Protein AF-A0AAN8UBM6-F1 (afdb_monomer_lite)

pLDDT: mean 71.31, std 21.25, range [28.78, 94.94]

Organism: Solanum bulbocastanum (NCBI:txid147425)

Radius of gyration: 25.51 Å; chains: 1; bounding box: 66×90×44 Å

Secondary structure (DSSP, 8-state):
-----------------------SSGGGTTT-----TT-TTTSGGGSS-TT-----SS--------S-HHHHHHHHHHTEEE--HHHHHHHHHHHHHHTT----TT------SEEE----------GGGTTT-B-TTTTT-BGGG---STTHHHHHHHHHH---S--TTTTHHHHHHHHHHHHHHHHT-

InterPro domains:
  IPR007275 YTH domain [PF04146] (59-99)
  IPR007275 YTH domain [PF04146] (100-154)
  IPR007275 YTH domain [PS50882] (1-164)
  IPR007275 YTH domain [cd21134] (60-159)
  IPR045168 YTH domain containing protein [PTHR12357] (100-188)

Foldseek 3Di:
DDDDDDDDDDDDDDDDDDPDPDPPCVVVPVQDADDDPPCLVVPPVQALPLPPDLDDDLDKDWDDDDPDLLQVLVCQVRQKHFDPLVVQQVVVVSVCVSVVNPPPVPDPPGPPGIDGHDHHHFADDDCVLQQPQFDPVPPRDGPVPDTIDPSVSVVSVSSNPDDHPDGVSVCNVVSVVVVVVVVVVVVVD

Structure (mmCIF, N/CA/C/O backbone):
data_AF-A0AAN8UBM6-F1
#
_entry.id   AF-A0AAN8UBM6-F1
#
loop_
_atom_site.group_PDB
_atom_site.id
_atom_site.type_symbol
_atom_site.label_atom_id
_atom_site.label_alt_id
_atom_site.label_comp_id
_atom_site.label_asym_id
_atom_site.label_entity_id
_atom_site.label_seq_id
_atom_site.pdbx_PDB_ins_code
_atom_site.Cartn_x
_atom_site.Cartn_y
_atom_site.Cartn_z
_atom_site.occupancy
_atom_site.B_iso_or_equiv
_atom_site.auth_seq_id
_atom_site.auth_comp_id
_atom_site.auth_asym_id
_atom_site.auth_atom_id
_atom_site.pdbx_PDB_model_num
ATOM 1 N N . MET A 1 1 ? 36.673 70.635 7.510 1.00 34.47 1 MET A N 1
ATOM 2 C CA . MET A 1 1 ? 36.141 69.340 7.032 1.00 34.47 1 MET A CA 1
ATOM 3 C C . MET A 1 1 ? 37.346 68.427 6.838 1.00 34.47 1 MET A C 1
ATOM 5 O O . MET A 1 1 ? 38.309 68.897 6.258 1.00 34.47 1 MET A O 1
ATOM 9 N N . VAL A 1 2 ? 37.470 67.368 7.649 1.00 31.67 2 VAL A N 1
ATOM 10 C CA . VAL A 1 2 ? 37.225 65.948 7.281 1.00 31.67 2 VAL A CA 1
ATOM 11 C C . VAL A 1 2 ? 38.319 65.408 6.351 1.00 31.67 2 VAL A C 1
ATOM 13 O O . VAL A 1 2 ? 38.551 66.027 5.327 1.00 31.67 2 VAL A O 1
ATOM 16 N N . VAL A 1 3 ? 38.983 64.264 6.536 1.00 32.56 3 VAL A N 1
ATOM 17 C CA . VAL A 1 3 ? 39.331 63.344 7.642 1.00 32.56 3 VAL A CA 1
ATOM 18 C C . VAL A 1 3 ? 40.562 62.580 7.091 1.00 32.56 3 VAL A C 1
ATOM 20 O O . VAL A 1 3 ? 40.639 62.311 5.893 1.00 32.56 3 VAL A O 1
ATOM 23 N N . ASP A 1 4 ? 41.527 62.287 7.960 1.00 41.81 4 ASP A N 1
ATOM 24 C CA . ASP A 1 4 ? 42.767 61.528 7.726 1.00 41.81 4 ASP A CA 1
ATOM 25 C C . ASP A 1 4 ? 42.481 60.031 7.455 1.00 41.81 4 ASP A C 1
ATOM 27 O O . ASP A 1 4 ? 41.508 59.494 7.981 1.00 41.81 4 ASP A O 1
ATOM 31 N N . ASN A 1 5 ? 43.321 59.322 6.692 1.00 34.31 5 ASN A N 1
ATOM 32 C CA . ASN A 1 5 ? 43.222 57.858 6.601 1.00 34.31 5 ASN A CA 1
ATOM 33 C C . ASN A 1 5 ? 44.601 57.195 6.449 1.00 34.31 5 ASN A C 1
ATOM 35 O O . ASN A 1 5 ? 45.125 56.987 5.355 1.00 34.31 5 ASN A O 1
ATOM 39 N N . ARG A 1 6 ? 45.167 56.807 7.595 1.00 46.06 6 ARG A N 1
ATOM 40 C CA . ARG A 1 6 ? 46.201 55.772 7.730 1.00 46.06 6 ARG A CA 1
ATOM 41 C C . ARG A 1 6 ? 45.569 54.551 8.393 1.00 46.06 6 ARG A C 1
ATOM 43 O O . ARG A 1 6 ? 44.816 54.730 9.336 1.00 46.06 6 ARG A O 1
ATOM 50 N N . PHE A 1 7 ? 45.915 53.349 7.923 1.00 30.38 7 PHE A N 1
ATOM 51 C CA . PHE A 1 7 ? 46.398 52.186 8.701 1.00 30.38 7 PHE A CA 1
ATOM 52 C C . PHE A 1 7 ? 46.269 50.880 7.880 1.00 30.38 7 PHE A C 1
ATOM 54 O O . PHE A 1 7 ? 45.203 50.552 7.372 1.00 30.38 7 PHE A O 1
ATOM 61 N N . LYS A 1 8 ? 47.360 50.098 7.783 1.00 45.91 8 LYS A N 1
ATOM 62 C CA . LYS A 1 8 ? 47.323 48.648 7.460 1.00 45.91 8 LYS A CA 1
ATOM 63 C C . LYS A 1 8 ? 46.800 47.882 8.693 1.00 45.91 8 LYS A C 1
ATOM 65 O O . LYS A 1 8 ? 47.055 48.365 9.799 1.00 45.91 8 LYS A O 1
ATOM 70 N N . PRO A 1 9 ? 46.185 46.678 8.573 1.00 44.56 9 PRO A N 1
ATOM 71 C CA . PRO A 1 9 ? 46.994 45.452 8.742 1.00 44.56 9 PRO A CA 1
ATOM 72 C C . PRO A 1 9 ? 46.477 44.122 8.112 1.00 44.56 9 PRO A C 1
ATOM 74 O O . PRO A 1 9 ? 45.307 43.954 7.800 1.00 44.56 9 PRO A O 1
ATOM 77 N N . ARG A 1 10 ? 47.414 43.152 8.100 1.00 31.67 10 ARG A N 1
ATOM 78 C CA . ARG A 1 10 ? 47.309 41.692 8.367 1.00 31.67 10 ARG A CA 1
ATOM 79 C C . ARG A 1 10 ? 46.625 40.747 7.363 1.00 31.67 10 ARG A C 1
ATOM 81 O O . ARG A 1 10 ? 45.414 40.711 7.210 1.00 31.67 10 ARG A O 1
ATOM 88 N N . GLY A 1 11 ? 47.456 39.871 6.792 1.00 37.62 11 GLY A N 1
ATOM 89 C CA . GLY A 1 11 ? 47.047 38.709 6.009 1.00 37.62 11 GLY A CA 1
ATOM 90 C C . GLY A 1 11 ? 46.513 37.531 6.830 1.00 37.62 11 GLY A C 1
ATOM 91 O O . GLY A 1 11 ? 46.686 37.448 8.046 1.00 37.62 11 GLY A O 1
ATOM 92 N N . ARG A 1 12 ? 45.918 36.582 6.105 1.00 32.97 12 ARG A N 1
ATOM 93 C CA . ARG A 1 12 ? 45.727 35.185 6.504 1.00 32.97 12 ARG A CA 1
ATOM 94 C C . ARG A 1 12 ? 46.064 34.309 5.302 1.00 32.97 12 ARG A C 1
ATOM 96 O O . ARG A 1 12 ? 45.495 34.487 4.230 1.00 32.97 12 ARG A O 1
ATOM 103 N N . GLY A 1 13 ? 47.032 33.420 5.492 1.00 29.38 13 GLY A N 1
ATOM 104 C CA . GLY A 1 13 ? 47.426 32.416 4.517 1.00 29.38 13 GLY A CA 1
ATOM 105 C C . GLY A 1 13 ? 46.520 31.182 4.540 1.00 29.38 13 GLY A C 1
ATOM 106 O O . GLY A 1 13 ? 45.948 30.837 5.569 1.00 29.38 13 GLY A O 1
ATOM 107 N N . ASN A 1 14 ? 46.435 30.559 3.366 1.00 31.94 14 ASN A N 1
ATOM 108 C CA . ASN A 1 14 ? 46.534 29.127 3.080 1.00 31.94 14 ASN A CA 1
ATOM 109 C C . ASN A 1 14 ? 45.849 28.113 4.025 1.00 31.94 14 ASN A C 1
ATOM 111 O O . ASN A 1 14 ? 46.391 27.765 5.071 1.00 31.94 14 ASN A O 1
ATOM 115 N N . SER A 1 15 ? 44.761 27.488 3.559 1.00 30.06 15 SER A N 1
ATOM 116 C CA . SER A 1 15 ? 44.610 26.030 3.679 1.00 30.06 15 SER A CA 1
ATOM 117 C C . SER A 1 15 ? 43.579 25.504 2.682 1.00 30.06 15 SER A C 1
ATOM 119 O O . SER A 1 15 ? 42.384 25.775 2.770 1.00 30.06 15 SER A O 1
ATOM 121 N N . PHE A 1 16 ? 44.103 24.782 1.702 1.00 40.72 16 PHE A N 1
ATOM 122 C CA . PHE A 1 16 ? 43.403 23.945 0.748 1.00 40.72 16 PHE A CA 1
ATOM 123 C C . PHE A 1 16 ? 42.866 22.726 1.510 1.00 40.72 16 PHE A C 1
ATOM 125 O O . PHE A 1 16 ? 43.654 21.891 1.942 1.00 40.72 16 PHE A O 1
ATOM 132 N N . TYR A 1 17 ? 41.549 22.620 1.690 1.00 31.44 17 TYR A N 1
ATOM 133 C CA . TYR A 1 17 ? 40.917 21.353 2.057 1.00 31.44 17 TYR A CA 1
ATOM 134 C C . TYR A 1 17 ? 40.013 20.929 0.908 1.00 31.44 17 TYR A C 1
ATOM 136 O O . TYR A 1 17 ? 38.915 21.452 0.719 1.00 31.44 17 TYR A O 1
ATOM 144 N N . GLY A 1 18 ? 40.539 20.000 0.111 1.00 33.75 18 GLY A N 1
ATOM 145 C CA . GLY A 1 18 ? 39.743 19.194 -0.793 1.00 33.75 18 GLY A CA 1
ATOM 146 C C . GLY A 1 18 ? 38.791 18.331 0.025 1.00 33.75 18 GLY A C 1
ATOM 147 O O . GLY A 1 18 ? 39.209 17.650 0.960 1.00 33.75 18 GLY A O 1
ATOM 148 N N . TYR A 1 19 ? 37.510 18.364 -0.330 1.00 31.55 19 TYR A N 1
ATOM 149 C CA . TYR A 1 19 ? 36.588 17.322 0.089 1.00 31.55 19 TYR A CA 1
ATOM 150 C C . TYR A 1 19 ? 36.917 16.075 -0.723 1.00 31.55 19 TYR A C 1
ATOM 152 O O . TYR A 1 19 ? 36.638 15.992 -1.920 1.00 31.55 19 TYR A O 1
ATOM 160 N N . GLY A 1 20 ? 37.604 15.157 -0.045 1.00 28.78 20 GLY A N 1
ATOM 161 C CA . GLY A 1 20 ? 37.862 13.809 -0.502 1.00 28.78 20 GLY A CA 1
ATOM 162 C C . GLY A 1 20 ? 36.556 13.095 -0.824 1.00 28.78 20 GLY A C 1
ATOM 163 O O . GLY A 1 20 ? 35.544 13.215 -0.133 1.00 28.78 20 GLY A O 1
ATOM 164 N N . ASN A 1 21 ? 36.622 12.378 -1.932 1.00 42.78 21 ASN A N 1
ATOM 165 C CA . ASN A 1 21 ? 35.607 11.501 -2.464 1.00 42.78 21 ASN A CA 1
ATOM 166 C C . ASN A 1 21 ? 35.664 10.180 -1.682 1.00 42.78 21 ASN A C 1
ATOM 168 O O . ASN A 1 21 ? 36.214 9.196 -2.163 1.00 42.78 21 ASN A O 1
ATOM 172 N N . GLU A 1 22 ? 35.173 10.180 -0.445 1.00 39.81 22 GLU A N 1
ATOM 173 C CA . GLU A 1 22 ? 35.115 8.988 0.402 1.00 39.81 22 GLU A CA 1
ATOM 174 C C . GLU A 1 22 ? 33.719 8.898 1.028 1.00 39.81 22 GLU A C 1
ATOM 176 O O . GLU A 1 22 ? 33.231 9.874 1.596 1.00 39.81 22 GLU A O 1
ATOM 181 N N . ASN A 1 23 ? 33.093 7.720 0.904 1.00 38.75 23 ASN A N 1
ATOM 182 C CA . ASN A 1 23 ? 31.762 7.313 1.402 1.00 38.75 23 ASN A CA 1
ATOM 183 C C . ASN A 1 23 ? 30.616 7.181 0.376 1.00 38.75 23 ASN A C 1
ATOM 185 O O . ASN A 1 23 ? 29.452 7.388 0.714 1.00 38.75 23 ASN A O 1
ATOM 189 N N . MET A 1 24 ? 30.905 6.709 -0.842 1.00 40.47 24 MET A N 1
ATOM 190 C CA . MET A 1 24 ? 29.877 6.089 -1.705 1.00 40.47 24 MET A CA 1
ATOM 191 C C . MET A 1 24 ? 29.513 4.646 -1.288 1.00 40.47 24 MET A C 1
ATOM 193 O O . MET A 1 24 ? 28.496 4.121 -1.739 1.00 40.47 24 MET A O 1
ATOM 197 N N . ASP A 1 25 ? 30.284 4.014 -0.395 1.00 45.25 25 ASP A N 1
ATOM 198 C CA . ASP A 1 25 ? 30.083 2.602 -0.027 1.00 45.25 25 ASP A CA 1
ATOM 199 C C . ASP A 1 25 ? 29.168 2.382 1.196 1.00 45.25 25 ASP A C 1
ATOM 201 O O . ASP A 1 25 ? 28.479 1.363 1.272 1.00 45.25 25 ASP A O 1
ATOM 205 N N . GLY A 1 26 ? 29.055 3.352 2.113 1.00 35.81 26 GLY A N 1
ATOM 206 C CA . GLY A 1 26 ? 28.297 3.197 3.370 1.00 35.81 26 GLY A CA 1
ATOM 207 C C . GLY A 1 26 ? 26.766 3.189 3.227 1.00 35.81 26 GLY A C 1
ATOM 208 O O . GLY A 1 26 ? 26.061 2.620 4.057 1.00 35.81 26 GLY A O 1
ATOM 209 N N . LEU A 1 27 ? 26.222 3.756 2.143 1.00 40.78 27 LEU A N 1
ATOM 210 C CA . LEU A 1 27 ? 24.778 3.727 1.849 1.00 40.78 27 LEU A CA 1
ATOM 211 C C . LEU A 1 27 ? 24.316 2.403 1.219 1.00 40.78 27 LEU A C 1
ATOM 213 O O . LEU A 1 27 ? 23.116 2.131 1.157 1.00 40.78 27 LEU A O 1
ATOM 217 N N . ASN A 1 28 ? 25.249 1.556 0.777 1.00 42.41 28 ASN A N 1
ATOM 218 C CA . ASN A 1 28 ? 24.938 0.247 0.204 1.00 42.41 28 ASN A CA 1
ATOM 219 C C . ASN A 1 28 ? 24.827 -0.868 1.251 1.00 42.41 28 ASN A C 1
ATOM 221 O O . ASN A 1 28 ? 24.361 -1.958 0.912 1.00 42.41 28 ASN A O 1
ATOM 225 N N . GLU A 1 29 ? 25.240 -0.633 2.498 1.00 44.88 29 GLU A N 1
ATOM 226 C CA . GLU A 1 29 ? 25.242 -1.672 3.536 1.00 44.88 29 GLU A CA 1
ATOM 227 C C . GLU A 1 29 ? 23.920 -1.740 4.308 1.00 44.88 29 GLU A C 1
ATOM 229 O O . GLU A 1 29 ? 23.431 -2.836 4.565 1.00 44.88 29 GLU A O 1
ATOM 234 N N . LEU A 1 30 ? 23.251 -0.604 4.536 1.00 47.97 30 LEU A N 1
ATOM 235 C CA . LEU A 1 30 ? 21.928 -0.552 5.186 1.00 47.97 30 LEU A CA 1
ATOM 236 C C . LEU A 1 30 ? 20.753 -0.892 4.246 1.00 47.97 30 LEU A C 1
ATOM 238 O O . LEU A 1 30 ? 19.627 -1.066 4.698 1.00 47.97 30 LEU A O 1
ATOM 242 N N . ASN A 1 31 ? 21.008 -1.016 2.938 1.00 47.00 31 ASN A N 1
ATOM 243 C CA . ASN A 1 31 ? 20.010 -1.386 1.924 1.00 47.00 31 ASN A CA 1
ATOM 244 C C . ASN A 1 31 ? 20.089 -2.863 1.492 1.00 47.00 31 ASN A C 1
ATOM 246 O O . ASN A 1 31 ? 19.339 -3.303 0.616 1.00 47.00 31 ASN A O 1
ATOM 250 N N . LYS A 1 32 ? 20.997 -3.653 2.076 1.00 45.69 32 LYS A N 1
ATOM 251 C CA . LYS A 1 32 ? 21.076 -5.098 1.836 1.00 45.69 32 LYS A CA 1
ATOM 252 C C . LYS A 1 32 ? 20.190 -5.812 2.855 1.00 45.69 32 LYS A C 1
ATOM 254 O O . LYS A 1 32 ? 20.663 -6.279 3.883 1.00 45.69 32 LYS A O 1
ATOM 259 N N . GLY A 1 33 ? 18.896 -5.898 2.547 1.00 52.12 33 GLY A N 1
ATOM 260 C CA . GLY A 1 33 ? 18.007 -6.847 3.220 1.00 52.12 33 GLY A CA 1
ATOM 261 C C . GLY A 1 33 ? 18.524 -8.295 3.093 1.00 52.12 33 GLY A C 1
ATOM 262 O O . GLY A 1 33 ? 19.419 -8.555 2.277 1.00 52.12 33 GLY A O 1
ATOM 263 N N . PRO A 1 34 ? 17.980 -9.242 3.881 1.00 46.91 34 PRO A N 1
ATOM 264 C CA . PRO A 1 34 ? 18.420 -10.636 3.885 1.00 46.91 34 PRO A CA 1
ATOM 265 C C . PRO A 1 34 ? 18.487 -11.212 2.463 1.00 46.91 34 PRO A C 1
ATOM 267 O O . PRO A 1 34 ? 17.508 -11.182 1.718 1.00 46.91 34 PRO A O 1
ATOM 270 N N . ARG A 1 35 ? 19.670 -11.689 2.054 1.00 58.47 35 ARG A N 1
ATOM 271 C CA . ARG A 1 35 ? 19.882 -1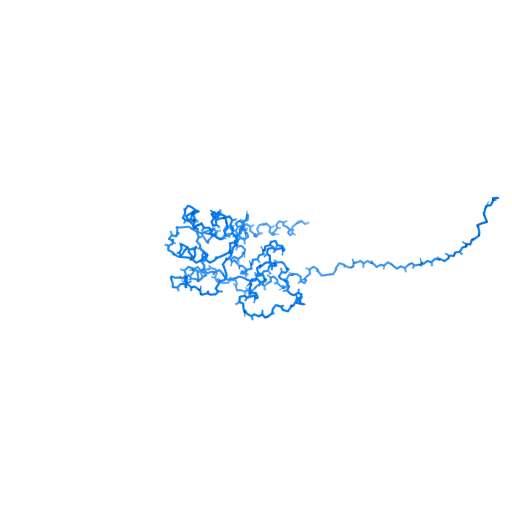2.341 0.756 1.00 58.47 35 ARG A CA 1
ATOM 272 C C . ARG A 1 35 ? 19.681 -13.841 0.902 1.00 58.47 35 ARG A C 1
ATOM 274 O O . ARG A 1 35 ? 20.657 -14.546 1.114 1.00 58.47 35 ARG A O 1
ATOM 281 N N . ASP A 1 36 ? 18.471 -14.298 0.616 1.00 41.47 36 ASP A N 1
ATOM 282 C CA . ASP A 1 36 ? 18.246 -15.659 0.141 1.00 41.47 36 ASP A CA 1
ATOM 283 C C . ASP A 1 36 ? 17.645 -15.595 -1.264 1.00 41.47 36 ASP A C 1
ATOM 285 O O . ASP A 1 36 ? 16.488 -15.257 -1.481 1.00 41.47 36 ASP A O 1
ATOM 289 N N . LYS A 1 37 ? 18.479 -15.880 -2.268 1.00 48.31 37 LYS A N 1
ATOM 290 C CA . LYS A 1 37 ? 18.121 -15.845 -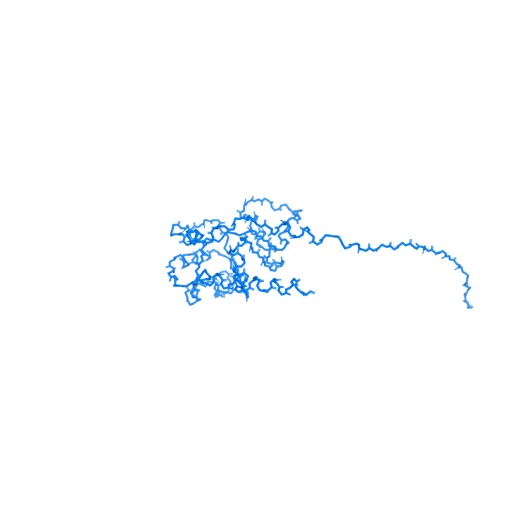3.698 1.00 48.31 37 LYS A CA 1
ATOM 291 C C . LYS A 1 37 ? 17.322 -17.081 -4.159 1.00 48.31 37 LYS A C 1
ATOM 293 O O . LYS A 1 37 ? 17.291 -17.357 -5.355 1.00 48.31 37 LYS A O 1
ATOM 298 N N . ALA A 1 38 ? 16.698 -17.821 -3.242 1.00 38.84 38 ALA A N 1
ATOM 299 C CA . ALA A 1 38 ? 16.062 -19.109 -3.528 1.00 38.84 38 ALA A CA 1
ATOM 300 C C . ALA A 1 38 ? 14.531 -19.160 -3.304 1.00 38.84 38 ALA A C 1
ATOM 302 O O . ALA A 1 38 ? 13.926 -20.163 -3.669 1.00 38.84 38 ALA A O 1
ATOM 303 N N . SER A 1 39 ? 13.874 -18.129 -2.750 1.00 48.06 39 SER A N 1
ATOM 304 C CA . SER A 1 39 ? 12.506 -18.283 -2.202 1.00 48.06 39 SER A CA 1
ATOM 305 C C . SER A 1 39 ? 11.329 -17.898 -3.109 1.00 48.06 39 SER A C 1
ATOM 307 O O . SER A 1 39 ? 10.194 -18.221 -2.771 1.00 48.06 39 SER A O 1
ATOM 309 N N . LEU A 1 40 ? 11.543 -17.266 -4.268 1.00 49.59 40 LEU A N 1
ATOM 310 C CA . LEU A 1 40 ? 10.464 -16.540 -4.969 1.00 49.59 40 LEU A CA 1
ATOM 311 C C . LEU A 1 40 ? 9.248 -17.391 -5.412 1.00 49.59 40 LEU A C 1
ATOM 313 O O . LEU A 1 40 ? 8.166 -16.840 -5.590 1.00 49.59 40 LEU A O 1
ATOM 317 N N . ILE A 1 41 ? 9.380 -18.716 -5.564 1.00 44.94 41 ILE A N 1
ATOM 318 C CA . ILE A 1 41 ? 8.250 -19.618 -5.890 1.00 44.94 41 ILE A CA 1
ATOM 319 C C . ILE A 1 41 ? 7.549 -20.141 -4.615 1.00 44.94 41 ILE A C 1
ATOM 321 O O . ILE A 1 41 ? 6.354 -20.416 -4.646 1.00 44.94 41 ILE A O 1
ATOM 325 N N . SER A 1 42 ? 8.251 -20.188 -3.476 1.00 49.47 42 SER A N 1
ATOM 326 C CA . SER A 1 42 ? 7.696 -20.518 -2.149 1.00 49.47 42 SER A CA 1
ATOM 327 C C . SER A 1 42 ? 6.994 -19.325 -1.479 1.00 49.47 42 SER A C 1
ATOM 329 O O . SER A 1 42 ? 6.280 -19.499 -0.496 1.00 49.47 42 SER A O 1
ATOM 331 N N . ASP A 1 43 ? 7.192 -18.111 -1.997 1.00 60.53 43 ASP A N 1
ATOM 332 C CA . ASP A 1 43 ? 6.780 -16.859 -1.357 1.00 60.53 43 ASP A CA 1
ATOM 333 C C . ASP A 1 43 ? 5.315 -16.470 -1.590 1.00 60.53 43 ASP A C 1
ATOM 335 O O . ASP A 1 43 ? 4.806 -15.596 -0.892 1.00 60.53 43 ASP A O 1
ATOM 339 N N . ARG A 1 44 ? 4.600 -17.077 -2.549 1.00 70.56 44 ARG A N 1
ATOM 340 C CA . ARG A 1 44 ? 3.214 -16.665 -2.852 1.00 70.56 44 ARG A CA 1
ATOM 341 C C . ARG A 1 44 ? 2.226 -17.083 -1.759 1.00 70.56 44 ARG A C 1
ATOM 343 O O . ARG A 1 44 ? 1.249 -16.375 -1.524 1.00 70.56 44 ARG A O 1
ATOM 350 N N . GLU A 1 45 ? 2.499 -18.196 -1.084 1.00 77.81 45 GLU A N 1
ATOM 351 C CA . GLU A 1 45 ? 1.647 -18.766 -0.032 1.00 77.81 45 GLU A CA 1
ATOM 352 C C . GLU A 1 45 ? 1.715 -17.982 1.287 1.00 77.81 45 GLU A C 1
ATOM 354 O O . GLU A 1 45 ? 0.814 -18.091 2.115 1.00 77.81 45 GLU A O 1
ATOM 359 N N . GLN A 1 46 ? 2.742 -17.142 1.475 1.00 84.75 46 GLN A N 1
ATOM 360 C CA . GLN A 1 46 ? 2.871 -16.311 2.678 1.00 84.75 46 GLN A CA 1
ATOM 361 C C . GLN A 1 46 ? 1.885 -15.131 2.700 1.00 84.75 46 GLN A C 1
ATOM 363 O O . GLN A 1 46 ? 1.646 -14.534 3.753 1.00 84.75 46 GLN A O 1
ATOM 368 N N . TYR A 1 47 ? 1.335 -14.772 1.537 1.00 89.94 47 TYR A N 1
ATOM 369 C CA . TYR A 1 47 ? 0.401 -13.664 1.380 1.00 89.94 47 TYR A CA 1
ATOM 370 C C . TYR A 1 47 ? -1.041 -14.162 1.352 1.00 89.94 47 TYR A C 1
ATOM 372 O O . TYR A 1 47 ? -1.326 -15.291 0.965 1.00 89.94 47 TYR A O 1
ATOM 380 N N . ASN A 1 48 ? -1.979 -13.269 1.667 1.00 89.19 48 ASN A N 1
ATOM 381 C CA . ASN A 1 48 ? -3.417 -13.525 1.555 1.00 89.19 48 ASN A CA 1
ATOM 382 C C . ASN A 1 48 ? -3.900 -14.701 2.427 1.00 89.19 48 ASN A C 1
ATOM 384 O O . ASN A 1 48 ? -4.856 -15.386 2.057 1.00 89.19 48 ASN A O 1
ATOM 388 N N . CYS A 1 49 ? -3.251 -14.924 3.577 1.00 88.56 49 CYS A N 1
ATOM 389 C CA . CYS A 1 49 ? -3.673 -15.922 4.558 1.00 88.56 49 CYS A CA 1
ATOM 390 C C . CYS A 1 49 ? -5.145 -15.698 4.934 1.00 88.56 49 CYS A C 1
ATOM 392 O O . CYS A 1 49 ? -5.509 -14.602 5.356 1.00 88.56 49 CYS A O 1
ATOM 394 N N . LYS A 1 50 ? -5.986 -16.728 4.771 1.00 85.38 50 LYS A N 1
ATOM 395 C CA . LYS A 1 50 ? -7.446 -16.632 4.962 1.00 85.38 50 LYS A CA 1
ATOM 396 C C . LYS A 1 50 ? -7.839 -16.279 6.395 1.00 85.38 50 LYS A C 1
ATOM 398 O O . LYS A 1 50 ? -8.847 -15.613 6.591 1.00 85.38 50 LYS A O 1
ATOM 403 N N . ASP A 1 51 ? -7.002 -16.663 7.353 1.00 86.81 51 ASP A N 1
ATOM 404 C CA . ASP A 1 51 ? -7.224 -16.444 8.782 1.00 86.81 51 ASP A CA 1
ATOM 405 C C . ASP A 1 51 ? -6.529 -15.170 9.297 1.00 86.81 51 ASP A C 1
ATOM 407 O O . ASP A 1 51 ? -6.320 -15.005 10.499 1.00 86.81 51 ASP A O 1
ATOM 411 N N . PHE A 1 52 ? -6.128 -14.255 8.402 1.00 87.25 52 PHE A N 1
ATOM 412 C CA . PHE A 1 52 ? -5.542 -12.981 8.812 1.00 87.25 52 PHE A CA 1
ATOM 413 C C . PHE A 1 52 ? -6.568 -12.149 9.610 1.00 87.25 52 PHE A C 1
ATOM 415 O O . PHE A 1 52 ? -7.676 -11.916 9.117 1.00 87.25 52 PHE A O 1
ATOM 422 N N . PRO A 1 53 ? -6.233 -11.682 10.829 1.00 87.06 53 PRO A N 1
ATOM 423 C CA . PRO A 1 53 ? -7.190 -10.988 11.681 1.00 87.06 53 PRO A CA 1
ATOM 424 C C . PRO A 1 53 ? -7.597 -9.639 11.081 1.00 87.06 53 PRO A C 1
ATOM 426 O O . PRO A 1 53 ? -6.760 -8.852 10.647 1.00 87.06 53 PRO A O 1
ATOM 429 N N . VAL A 1 54 ? -8.903 -9.363 11.080 1.00 82.50 54 VAL A N 1
ATOM 430 C CA . VAL A 1 54 ? -9.481 -8.123 10.522 1.00 82.50 54 VAL A CA 1
ATOM 431 C C . VAL A 1 54 ? -9.946 -7.127 11.583 1.00 82.50 54 VAL A C 1
ATOM 433 O O . VAL A 1 54 ? -10.355 -6.016 11.254 1.00 82.50 54 VAL A O 1
ATOM 436 N N . THR A 1 55 ? -9.874 -7.509 12.857 1.00 82.88 55 THR A N 1
ATOM 437 C CA . THR A 1 55 ? -10.306 -6.706 14.005 1.00 82.88 55 THR A CA 1
ATOM 438 C C . THR A 1 55 ? -9.124 -6.408 14.914 1.00 82.88 55 THR A C 1
ATOM 440 O O . THR A 1 55 ? -8.441 -7.330 15.356 1.00 82.88 55 THR A O 1
ATOM 443 N N . TYR A 1 56 ? -8.920 -5.134 15.240 1.00 82.62 56 TYR A N 1
ATOM 444 C CA . TYR A 1 56 ? -7.838 -4.682 16.114 1.00 82.62 56 TYR A CA 1
ATOM 445 C C . TYR A 1 56 ? -8.331 -3.548 17.008 1.00 82.62 56 TYR A C 1
ATOM 447 O O . TYR A 1 56 ? -8.855 -2.570 16.494 1.00 82.62 56 TYR A O 1
ATOM 455 N N . THR A 1 57 ? -8.150 -3.629 18.322 1.00 79.69 57 THR A N 1
ATOM 456 C CA . THR A 1 57 ? -8.608 -2.571 19.243 1.00 79.69 57 THR A CA 1
ATOM 457 C C . THR A 1 57 ? -7.786 -1.290 19.113 1.00 79.69 57 THR A C 1
ATOM 459 O O . THR A 1 57 ? -8.356 -0.206 19.079 1.00 79.69 57 THR A O 1
ATOM 462 N N . ASP A 1 58 ? -6.467 -1.427 18.946 1.00 78.69 58 ASP A N 1
ATOM 463 C CA . ASP A 1 58 ? -5.514 -0.313 19.069 1.00 78.69 58 ASP A CA 1
ATOM 464 C C . ASP A 1 58 ? -4.648 -0.100 17.812 1.00 78.69 58 ASP A C 1
ATOM 466 O O . ASP A 1 58 ? -3.634 0.599 17.842 1.00 78.69 58 ASP A O 1
ATOM 470 N N . ALA A 1 59 ? -5.013 -0.714 16.680 1.00 82.38 59 ALA A N 1
ATOM 471 C CA . ALA A 1 59 ? -4.257 -0.550 15.439 1.00 82.38 59 ALA A CA 1
ATOM 472 C C . ALA A 1 59 ? -4.528 0.806 14.777 1.00 82.38 59 ALA A C 1
ATOM 474 O O . ALA A 1 59 ? -5.676 1.217 14.599 1.00 82.38 59 ALA A O 1
ATOM 475 N N . LYS A 1 60 ? -3.455 1.449 14.307 1.00 81.88 60 LYS A N 1
ATOM 476 C CA . LYS A 1 60 ? -3.524 2.622 13.428 1.00 81.88 60 LYS A CA 1
ATOM 477 C C . LYS A 1 60 ? -3.390 2.193 11.975 1.00 81.88 60 LYS A C 1
ATOM 479 O O . LYS A 1 60 ? -2.476 1.443 11.633 1.00 81.88 60 LYS A O 1
ATOM 484 N N . ILE A 1 61 ? -4.292 2.665 11.118 1.00 83.81 61 ILE A N 1
ATOM 485 C CA . ILE A 1 61 ? -4.389 2.222 9.724 1.00 83.81 61 ILE A CA 1
ATOM 486 C C . ILE A 1 61 ? -4.193 3.417 8.795 1.00 83.81 61 ILE A C 1
ATOM 488 O O . ILE A 1 61 ? -4.939 4.394 8.826 1.00 83.81 61 ILE A O 1
ATOM 492 N N . PHE A 1 62 ? -3.198 3.307 7.914 1.00 83.56 62 PHE A N 1
ATOM 493 C CA . PHE A 1 62 ? -2.816 4.361 6.982 1.00 83.56 62 PHE A CA 1
ATOM 494 C C . PHE A 1 62 ? -2.966 3.919 5.533 1.00 83.56 62 PHE A C 1
ATOM 496 O O . PHE A 1 62 ? -2.571 2.819 5.154 1.00 83.56 62 PHE A O 1
ATOM 503 N N . ILE A 1 63 ? -3.439 4.838 4.692 1.00 84.25 63 ILE A N 1
ATOM 504 C CA . ILE A 1 63 ? -3.413 4.670 3.241 1.00 84.25 63 ILE A CA 1
ATOM 505 C C . ILE A 1 63 ? -2.109 5.240 2.694 1.00 84.25 63 ILE A C 1
ATOM 507 O O . ILE A 1 63 ? -1.780 6.421 2.872 1.00 84.25 63 ILE A O 1
ATOM 511 N N . ILE A 1 64 ? -1.387 4.388 1.976 1.00 87.38 64 ILE A N 1
ATOM 512 C CA . ILE A 1 64 ? -0.180 4.739 1.241 1.00 87.38 64 ILE A CA 1
ATOM 513 C C . ILE A 1 64 ? -0.517 4.758 -0.250 1.00 87.38 64 ILE A C 1
ATOM 515 O O . ILE A 1 64 ? -1.140 3.844 -0.783 1.00 87.38 64 ILE A O 1
ATOM 519 N N . LYS A 1 65 ? -0.116 5.833 -0.930 1.00 86.00 65 LYS A N 1
ATOM 520 C CA . LYS A 1 65 ? -0.278 5.995 -2.376 1.00 86.00 65 LYS A CA 1
ATOM 521 C C . LYS A 1 65 ? 1.099 5.925 -3.019 1.00 86.00 65 LYS A C 1
ATOM 523 O O . LYS A 1 65 ? 2.011 6.618 -2.577 1.00 86.00 65 LYS A O 1
ATOM 528 N N . SER A 1 66 ? 1.216 5.124 -4.070 1.00 90.19 66 SER A N 1
ATOM 529 C CA . SER A 1 66 ? 2.382 5.105 -4.947 1.00 90.19 66 SER A CA 1
ATOM 530 C C . SER A 1 66 ? 1.986 5.604 -6.327 1.00 90.19 66 SER A C 1
ATOM 532 O O . SER A 1 66 ? 0.929 5.233 -6.837 1.00 90.19 66 SER A O 1
ATOM 534 N N . TYR A 1 67 ? 2.849 6.408 -6.941 1.00 88.44 67 TYR A N 1
ATOM 535 C CA . TYR A 1 67 ? 2.720 6.799 -8.347 1.00 88.44 67 TYR A CA 1
ATOM 536 C C . TYR A 1 67 ? 3.365 5.777 -9.296 1.00 88.44 67 TYR A C 1
ATOM 538 O O . TYR A 1 67 ? 3.289 5.926 -10.512 1.00 88.44 67 TYR A O 1
ATOM 546 N N . SER A 1 68 ? 4.006 4.740 -8.751 1.00 92.75 68 SER A N 1
ATOM 547 C CA . SER A 1 68 ? 4.851 3.809 -9.492 1.00 92.75 68 SER A CA 1
ATOM 548 C C . SER A 1 68 ? 4.587 2.371 -9.055 1.00 92.75 68 SER A C 1
ATOM 550 O O . SER A 1 68 ? 4.775 2.012 -7.888 1.00 92.75 68 SER A O 1
ATOM 552 N N . LYS A 1 69 ? 4.183 1.522 -10.008 1.00 93.06 69 LYS A N 1
ATOM 553 C CA . LYS A 1 69 ? 4.085 0.072 -9.778 1.00 93.06 69 LYS A CA 1
ATOM 554 C C . LYS A 1 69 ? 5.460 -0.550 -9.508 1.00 93.06 69 LYS A C 1
ATOM 556 O O . LYS A 1 69 ? 5.550 -1.473 -8.706 1.00 93.06 69 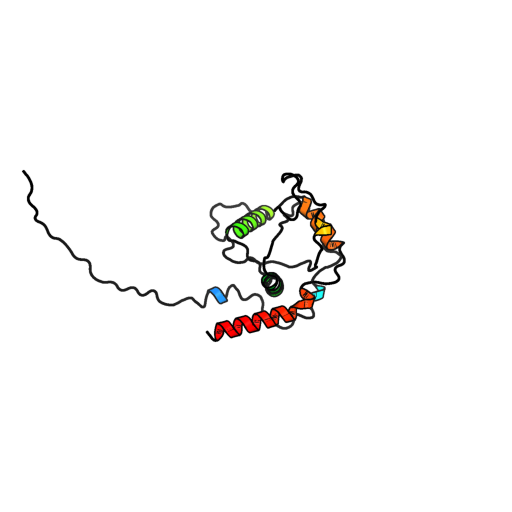LYS A O 1
ATOM 561 N N . ASP A 1 70 ? 6.529 -0.008 -10.099 1.00 93.25 70 ASP A N 1
ATOM 562 C CA . ASP A 1 70 ? 7.899 -0.460 -9.834 1.00 93.25 70 ASP A CA 1
ATOM 563 C C . ASP A 1 70 ? 8.281 -0.292 -8.355 1.00 93.25 70 ASP A C 1
ATOM 565 O O . ASP A 1 70 ? 9.027 -1.109 -7.820 1.00 93.25 70 ASP A O 1
ATOM 569 N N . ASP A 1 71 ? 7.765 0.736 -7.676 1.00 94.06 71 ASP A N 1
ATOM 570 C CA . ASP A 1 71 ? 8.054 0.957 -6.254 1.00 94.06 71 ASP A CA 1
ATOM 571 C C . ASP A 1 71 ? 7.287 -0.025 -5.358 1.00 94.06 71 ASP A C 1
ATOM 573 O O . ASP A 1 71 ? 7.841 -0.515 -4.376 1.00 94.06 71 ASP A O 1
ATOM 577 N N . VAL A 1 72 ? 6.060 -0.402 -5.742 1.00 94.94 72 VAL A N 1
ATOM 578 C CA . VAL A 1 72 ? 5.301 -1.476 -5.072 1.00 94.94 72 VAL A CA 1
ATOM 579 C C . VAL A 1 72 ? 6.022 -2.816 -5.222 1.00 94.94 72 VAL A C 1
ATOM 581 O O . VAL A 1 72 ? 6.250 -3.493 -4.223 1.00 94.94 72 VAL A O 1
ATOM 584 N N . HIS A 1 73 ? 6.461 -3.160 -6.437 1.00 93.81 73 HIS A N 1
ATOM 585 C CA . HIS A 1 73 ? 7.242 -4.376 -6.683 1.00 93.81 73 HIS A CA 1
ATOM 586 C C . HIS A 1 73 ? 8.515 -4.419 -5.827 1.00 93.81 73 HIS A C 1
ATOM 588 O O . HIS A 1 73 ? 8.759 -5.403 -5.132 1.00 93.81 73 HIS A O 1
ATOM 594 N N . LYS A 1 74 ? 9.317 -3.343 -5.830 1.00 92.50 74 LYS A N 1
ATOM 595 C CA . LYS A 1 74 ? 10.536 -3.271 -5.007 1.00 92.50 74 LYS A CA 1
ATOM 596 C C . LYS A 1 74 ? 10.219 -3.427 -3.526 1.00 92.50 74 LYS A C 1
ATOM 598 O O . LYS A 1 74 ? 10.961 -4.101 -2.825 1.00 92.50 74 LYS A O 1
ATOM 603 N N . SER A 1 75 ? 9.137 -2.822 -3.046 1.00 94.81 75 SER A N 1
ATOM 604 C CA . SER A 1 75 ? 8.770 -2.936 -1.640 1.00 94.81 75 SER A CA 1
ATOM 605 C C . SER A 1 75 ? 8.417 -4.356 -1.232 1.00 94.81 75 SER A C 1
ATOM 607 O O . SER A 1 75 ? 8.866 -4.797 -0.180 1.00 94.81 75 SER A O 1
ATOM 609 N N . ILE A 1 76 ? 7.664 -5.074 -2.065 1.00 92.75 76 ILE A N 1
ATOM 610 C CA . ILE A 1 76 ? 7.362 -6.491 -1.836 1.00 92.75 76 ILE A CA 1
ATOM 611 C C . ILE A 1 76 ? 8.660 -7.303 -1.847 1.00 92.75 76 ILE A C 1
ATOM 613 O O . ILE A 1 76 ? 8.890 -8.116 -0.961 1.00 92.75 76 ILE A O 1
ATOM 617 N N . ASN A 1 77 ? 9.544 -7.028 -2.808 1.00 90.75 77 ASN A N 1
ATOM 618 C CA . ASN A 1 77 ? 10.793 -7.763 -2.975 1.00 90.75 77 ASN A CA 1
ATOM 619 C C . ASN A 1 77 ? 11.823 -7.515 -1.855 1.00 90.75 77 ASN A C 1
ATOM 621 O O . ASN A 1 77 ? 12.629 -8.391 -1.561 1.00 90.75 77 ASN A O 1
ATOM 625 N N . TYR A 1 78 ? 11.854 -6.315 -1.269 1.00 90.25 78 TYR A N 1
ATOM 626 C CA . TYR A 1 78 ? 12.878 -5.916 -0.293 1.00 90.25 78 TYR A CA 1
ATOM 627 C C . TYR A 1 78 ? 12.337 -5.671 1.116 1.00 90.25 78 TYR A C 1
ATOM 629 O O . TYR A 1 78 ? 13.129 -5.391 2.011 1.00 90.25 78 TYR A O 1
ATOM 637 N N . ASN A 1 79 ? 11.021 -5.767 1.328 1.00 93.31 79 ASN A N 1
ATOM 638 C CA . ASN A 1 79 ? 10.358 -5.488 2.605 1.00 93.31 79 ASN A CA 1
ATOM 639 C C . ASN A 1 79 ? 10.685 -4.094 3.167 1.00 93.31 79 ASN A C 1
ATOM 641 O O . ASN A 1 79 ? 10.843 -3.909 4.371 1.00 93.31 79 ASN A O 1
ATOM 645 N N . ILE A 1 80 ? 10.792 -3.096 2.286 1.00 92.06 80 ILE A N 1
ATOM 646 C CA . ILE A 1 80 ? 11.075 -1.698 2.639 1.00 92.06 80 ILE A CA 1
ATOM 647 C C . ILE A 1 80 ? 10.066 -0.792 1.930 1.00 92.06 80 ILE A C 1
ATOM 649 O O . ILE A 1 80 ? 9.734 -1.015 0.765 1.00 92.06 80 ILE A O 1
ATOM 653 N N . TRP A 1 81 ? 9.584 0.247 2.608 1.00 94.12 81 TRP A N 1
ATOM 654 C CA . TRP A 1 81 ? 8.822 1.336 1.998 1.00 94.12 81 TRP A CA 1
ATOM 655 C C . TRP A 1 81 ? 9.464 2.682 2.311 1.00 94.12 81 TRP A C 1
ATOM 657 O O . TRP A 1 81 ? 10.031 2.871 3.378 1.00 94.12 81 TRP A O 1
ATOM 667 N N . ALA A 1 82 ? 9.356 3.638 1.395 1.00 89.81 82 ALA A N 1
ATOM 668 C CA . ALA A 1 82 ? 9.795 5.009 1.614 1.00 89.81 82 ALA A CA 1
ATOM 669 C C . ALA A 1 82 ? 8.705 5.970 1.136 1.00 89.81 82 ALA A C 1
ATOM 671 O O . ALA A 1 82 ? 8.128 5.790 0.064 1.00 89.81 82 ALA A O 1
ATOM 672 N N . ASN A 1 83 ? 8.410 6.993 1.931 1.00 87.31 83 ASN A N 1
ATOM 673 C CA . ASN A 1 83 ? 7.494 8.070 1.568 1.00 87.31 83 ASN A CA 1
ATOM 674 C C . ASN A 1 83 ? 8.264 9.396 1.458 1.00 87.31 83 ASN A C 1
ATOM 676 O O . ASN A 1 83 ? 9.488 9.448 1.578 1.00 87.31 83 ASN A O 1
ATOM 680 N N . THR A 1 84 ? 7.549 10.503 1.254 1.00 86.06 84 THR A N 1
ATOM 681 C CA . THR A 1 84 ? 8.137 11.836 1.416 1.00 86.06 84 THR A CA 1
ATOM 682 C C . THR A 1 84 ? 8.668 12.012 2.846 1.00 86.06 84 THR A C 1
ATOM 684 O O . THR A 1 84 ? 8.111 11.422 3.777 1.00 86.06 84 THR A O 1
ATOM 687 N N . PRO A 1 85 ? 9.677 12.873 3.075 1.00 84.38 85 PRO A N 1
ATOM 688 C CA . PRO A 1 85 ? 10.238 13.080 4.413 1.00 84.38 85 PRO A CA 1
ATOM 689 C C . PRO A 1 85 ? 9.188 13.429 5.479 1.00 84.38 85 PRO A C 1
ATOM 691 O O . PRO A 1 85 ? 9.248 12.938 6.602 1.00 84.38 85 PRO A O 1
ATOM 694 N N . ASN A 1 86 ? 8.181 14.235 5.127 1.00 81.19 86 ASN A N 1
ATOM 695 C CA . ASN A 1 86 ? 7.079 14.568 6.036 1.00 81.19 86 ASN A CA 1
ATOM 696 C C . ASN A 1 86 ? 6.112 13.391 6.241 1.00 81.19 86 ASN A C 1
ATOM 698 O O . ASN A 1 86 ? 5.590 13.211 7.338 1.00 81.19 86 ASN A O 1
ATOM 702 N N . GLY A 1 87 ? 5.885 12.576 5.205 1.00 84.69 87 GLY A N 1
ATOM 703 C CA . GLY A 1 87 ? 5.102 11.346 5.309 1.00 84.69 87 GLY A CA 1
ATOM 704 C C . GLY A 1 87 ? 5.745 10.324 6.246 1.00 84.69 87 GLY A C 1
ATOM 705 O O . GLY A 1 87 ? 5.051 9.789 7.104 1.00 84.69 87 GLY A O 1
ATOM 706 N N . ASN A 1 88 ? 7.060 10.112 6.134 1.00 86.12 88 ASN A N 1
ATOM 707 C CA . ASN A 1 88 ? 7.805 9.229 7.033 1.00 86.12 88 ASN A CA 1
ATOM 708 C C . ASN A 1 88 ? 7.734 9.705 8.483 1.00 86.12 88 ASN A C 1
ATOM 710 O O . ASN A 1 88 ? 7.402 8.909 9.348 1.00 86.12 88 ASN A O 1
ATOM 714 N N . LYS A 1 89 ? 7.957 11.003 8.742 1.00 84.38 89 LYS A N 1
ATOM 715 C CA . LYS A 1 89 ? 7.828 11.573 10.096 1.00 84.38 89 LYS A CA 1
ATOM 716 C C . LYS A 1 89 ? 6.451 11.300 10.710 1.00 84.38 89 LYS A C 1
ATOM 718 O O . LYS A 1 89 ? 6.372 10.974 11.885 1.00 84.38 89 LYS A O 1
ATOM 723 N N . LYS A 1 90 ? 5.369 11.416 9.927 1.00 85.25 90 LYS A N 1
ATOM 724 C CA . LYS A 1 90 ? 4.009 11.128 10.416 1.00 85.25 90 LYS A CA 1
ATOM 725 C C . LYS A 1 90 ? 3.836 9.649 10.784 1.00 85.25 90 LYS A C 1
ATOM 727 O O . LYS A 1 90 ? 3.235 9.353 11.810 1.00 85.25 90 LYS A O 1
ATOM 732 N N . LEU A 1 91 ? 4.331 8.738 9.945 1.00 86.88 91 LEU A N 1
ATOM 733 C CA . LEU A 1 91 ? 4.217 7.295 10.185 1.00 86.88 91 LEU A CA 1
ATOM 734 C C . LEU A 1 91 ? 5.070 6.836 11.371 1.00 86.88 91 LEU A C 1
ATOM 736 O O . LEU A 1 91 ? 4.612 6.014 12.153 1.00 86.88 91 LEU A O 1
ATOM 740 N N . ASP A 1 92 ? 6.263 7.401 11.517 1.00 86.00 92 ASP A N 1
ATOM 741 C CA . ASP A 1 92 ? 7.177 7.133 12.627 1.00 86.00 92 ASP A CA 1
ATOM 742 C C . ASP A 1 92 ? 6.549 7.526 13.975 1.00 86.00 92 ASP A C 1
ATOM 744 O O . ASP A 1 92 ? 6.428 6.697 14.875 1.00 86.00 92 ASP A O 1
ATOM 748 N N . VAL A 1 93 ? 5.999 8.745 14.073 1.00 84.50 93 VAL A N 1
ATOM 749 C CA . VAL A 1 93 ? 5.251 9.192 15.264 1.00 84.50 93 VAL A CA 1
ATOM 750 C C . VAL A 1 93 ? 4.082 8.253 15.571 1.00 84.50 93 VAL A C 1
ATOM 752 O O . VAL A 1 93 ? 3.933 7.803 16.705 1.00 84.50 93 VAL A O 1
ATOM 755 N N . ALA A 1 94 ? 3.281 7.895 14.563 1.00 85.69 94 ALA A N 1
ATOM 756 C CA . ALA A 1 94 ? 2.144 7.001 14.761 1.00 85.69 94 ALA A CA 1
ATOM 757 C C . ALA A 1 94 ? 2.562 5.600 15.240 1.00 85.69 94 ALA A C 1
ATOM 759 O O . ALA A 1 94 ? 1.879 5.023 16.089 1.00 85.69 94 ALA A O 1
ATOM 760 N N . TYR A 1 95 ? 3.671 5.071 14.712 1.00 86.50 95 TYR A N 1
ATOM 761 C CA . TYR A 1 95 ? 4.246 3.783 15.093 1.00 86.50 95 TYR A CA 1
ATOM 762 C C . TYR A 1 95 ? 4.755 3.792 16.539 1.00 86.50 95 TYR A C 1
ATOM 764 O O . TYR A 1 95 ? 4.453 2.868 17.293 1.00 86.50 95 TYR A O 1
ATOM 772 N N . LEU A 1 96 ? 5.463 4.850 16.949 1.00 85.31 96 LEU A N 1
ATOM 773 C CA . LEU A 1 96 ? 5.938 5.022 18.325 1.00 85.31 96 LEU A CA 1
ATOM 774 C C . LEU A 1 96 ? 4.778 5.132 19.320 1.00 85.31 96 LEU A C 1
ATOM 776 O O . LEU A 1 96 ? 4.759 4.425 20.328 1.00 85.31 96 LEU A O 1
ATOM 780 N N . GLU A 1 97 ? 3.772 5.948 19.000 1.00 83.69 97 GLU A N 1
ATOM 781 C CA . GLU A 1 97 ? 2.558 6.085 19.808 1.00 83.69 97 GLU A CA 1
ATOM 782 C C . GLU A 1 97 ? 1.804 4.750 19.941 1.00 83.69 97 GLU A C 1
ATOM 784 O O . GLU A 1 97 ? 1.330 4.417 21.024 1.00 83.69 97 GLU A O 1
ATOM 789 N N . ALA A 1 98 ? 1.706 3.960 18.862 1.00 83.00 98 AL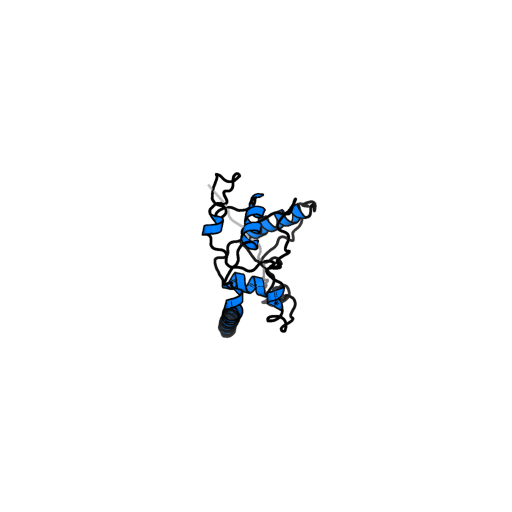A A N 1
ATOM 790 C CA . ALA A 1 98 ? 1.055 2.647 18.897 1.00 83.00 98 ALA A CA 1
ATOM 791 C C . ALA A 1 98 ? 1.814 1.627 19.766 1.00 83.00 98 ALA A C 1
ATOM 793 O O . ALA A 1 98 ? 1.203 0.719 20.321 1.00 83.00 98 ALA A O 1
ATOM 794 N N . GLN A 1 99 ? 3.132 1.784 19.931 1.00 82.19 99 GLN A N 1
ATOM 795 C CA . GLN A 1 99 ? 3.922 0.962 20.854 1.00 82.19 99 GLN A CA 1
ATOM 796 C C . GLN A 1 99 ? 3.805 1.391 22.321 1.00 82.19 99 GLN A C 1
ATOM 798 O O . GLN A 1 99 ? 4.448 0.771 23.167 1.00 82.19 99 GLN A O 1
ATOM 803 N N . GLN A 1 100 ? 3.044 2.450 22.633 1.00 72.94 100 GLN A N 1
ATOM 804 C CA . GLN A 1 100 ? 3.002 3.077 23.963 1.00 72.94 100 GLN A CA 1
ATOM 805 C C . GLN A 1 100 ? 4.401 3.449 24.491 1.00 72.94 100 GLN A C 1
ATOM 807 O O . GLN A 1 100 ? 4.618 3.573 25.697 1.00 72.94 100 GLN A O 1
ATOM 812 N N . LYS A 1 101 ? 5.379 3.627 23.593 1.00 61.62 101 LYS A N 1
ATOM 813 C CA . LYS A 1 101 ? 6.710 4.106 23.955 1.00 61.62 101 LYS A CA 1
ATOM 814 C C . LYS A 1 101 ? 6.632 5.617 24.108 1.00 61.62 101 LYS A C 1
ATOM 816 O O . LYS A 1 101 ? 6.120 6.310 23.232 1.00 61.62 101 LYS A O 1
ATOM 821 N N . ASN A 1 102 ? 7.114 6.112 25.244 1.00 51.84 102 ASN A N 1
ATOM 822 C CA . ASN A 1 102 ? 7.132 7.537 25.538 1.00 51.84 102 ASN A CA 1
ATOM 823 C C . ASN A 1 102 ? 7.948 8.252 24.450 1.00 51.84 102 ASN A C 1
ATOM 825 O O . ASN A 1 102 ? 9.087 7.866 24.178 1.00 51.84 102 ASN A O 1
ATOM 829 N N . VAL A 1 103 ? 7.348 9.247 23.793 1.00 54.41 103 VAL A N 1
ATOM 830 C CA . VAL A 1 103 ? 7.987 10.027 22.727 1.00 54.41 103 VAL A CA 1
ATOM 831 C C . VAL A 1 103 ? 8.979 10.976 23.396 1.00 54.41 103 VAL A C 1
ATOM 833 O O . VAL A 1 103 ? 8.683 12.142 23.648 1.00 54.41 103 VAL A O 1
ATOM 836 N N . GLU A 1 104 ? 10.155 10.469 23.766 1.00 53.34 104 GLU A N 1
ATOM 837 C CA . GLU A 1 104 ? 11.239 11.333 24.218 1.00 53.34 104 GLU A CA 1
ATOM 838 C C . GLU A 1 104 ? 11.633 12.250 23.055 1.00 53.34 104 GLU A C 1
ATOM 840 O O . GLU A 1 104 ? 12.136 11.812 22.020 1.00 53.34 104 GLU A O 1
ATOM 845 N N . TYR A 1 105 ? 11.383 13.550 23.241 1.00 49.34 105 TYR A N 1
ATOM 846 C CA . TYR A 1 105 ? 11.534 14.644 22.271 1.00 49.34 105 TYR A CA 1
ATOM 847 C C . TYR A 1 105 ? 12.936 14.773 21.626 1.00 49.34 105 TYR A C 1
ATOM 849 O O . TYR A 1 105 ? 13.122 15.607 20.738 1.00 49.34 105 TYR A O 1
ATOM 857 N N . TRP A 1 106 ? 13.909 13.947 22.030 1.00 48.84 106 TRP A N 1
ATOM 858 C CA . TRP A 1 106 ? 15.307 13.979 21.590 1.00 48.84 106 TRP A CA 1
ATOM 859 C C . TRP A 1 106 ? 15.757 12.796 20.718 1.00 48.84 106 TRP A C 1
ATOM 861 O O . TRP A 1 106 ? 16.934 12.737 20.366 1.00 48.84 106 TRP A O 1
ATOM 871 N N . GLN A 1 107 ? 14.874 11.882 20.302 1.00 48.38 107 GLN A N 1
ATOM 872 C CA . GLN A 1 107 ? 15.288 10.804 19.394 1.00 48.38 107 GLN A CA 1
ATOM 873 C C . GLN A 1 107 ? 15.546 11.322 17.965 1.00 48.38 107 GLN A C 1
ATOM 875 O O . GLN A 1 107 ? 14.655 11.801 17.257 1.00 48.38 107 GLN A O 1
ATOM 880 N N . GLN A 1 108 ? 16.817 11.242 17.558 1.00 51.62 108 GLN A N 1
ATOM 881 C CA . GLN A 1 108 ? 17.322 11.599 16.228 1.00 51.62 108 GLN A CA 1
ATOM 882 C C . GLN A 1 108 ? 17.089 10.504 15.173 1.00 51.62 108 GLN A C 1
ATOM 884 O O . GLN A 1 108 ? 17.255 10.782 13.985 1.00 51.62 108 GLN A O 1
ATOM 889 N N . ASP A 1 109 ? 16.613 9.321 15.569 1.00 54.12 109 ASP A N 1
ATOM 890 C CA . ASP A 1 109 ? 16.385 8.174 14.680 1.00 54.12 109 ASP A CA 1
ATOM 891 C C . ASP A 1 109 ? 15.024 8.239 13.975 1.00 54.12 109 ASP A C 1
ATOM 893 O O . ASP A 1 109 ? 14.234 7.300 13.978 1.00 54.12 109 ASP A O 1
ATOM 897 N N . LYS A 1 110 ? 14.741 9.377 13.336 1.00 65.50 110 LYS A N 1
ATOM 898 C CA . LYS A 1 110 ? 13.618 9.482 12.396 1.00 65.50 110 LYS A CA 1
ATOM 899 C C . LYS A 1 110 ? 13.928 8.614 11.184 1.00 65.50 110 LYS A C 1
ATOM 901 O O . LYS A 1 110 ? 15.071 8.578 10.734 1.00 65.50 110 LYS A O 1
ATOM 906 N N . TRP A 1 111 ? 12.918 7.993 10.577 1.00 66.25 111 TRP A N 1
ATOM 907 C CA . TRP A 1 111 ? 13.092 7.280 9.304 1.00 66.25 111 TRP A CA 1
ATOM 908 C C . TRP A 1 111 ? 13.494 8.234 8.162 1.00 66.25 111 TRP A C 1
ATOM 910 O O . TRP A 1 111 ? 12.657 8.755 7.413 1.00 66.25 111 TRP A O 1
ATOM 920 N N . ILE A 1 112 ? 14.801 8.472 8.028 1.00 71.31 112 ILE A N 1
ATOM 921 C CA . ILE A 1 112 ? 15.428 9.194 6.922 1.00 71.31 112 ILE A CA 1
ATOM 922 C C . ILE A 1 112 ? 15.588 8.193 5.772 1.00 71.31 112 ILE A C 1
ATOM 924 O O . ILE A 1 112 ? 16.476 7.348 5.783 1.00 71.31 112 ILE A O 1
ATOM 928 N N . GLY A 1 113 ? 14.701 8.267 4.777 1.00 82.44 113 GLY A N 1
ATOM 929 C CA . GLY A 1 113 ? 14.698 7.349 3.635 1.00 82.44 113 GLY A CA 1
ATOM 930 C C . GLY A 1 113 ? 13.579 6.313 3.715 1.00 82.44 113 GLY A C 1
ATOM 931 O O . GLY A 1 113 ? 12.422 6.660 3.486 1.00 82.44 113 GLY A O 1
ATOM 932 N N . GLY A 1 114 ? 13.916 5.049 3.978 1.00 86.19 114 GLY A N 1
ATOM 933 C CA . GLY A 1 114 ? 12.963 3.936 4.017 1.00 86.19 114 GLY A CA 1
ATOM 934 C C . GLY A 1 114 ? 12.782 3.339 5.412 1.00 86.19 114 GLY A C 1
ATOM 935 O O . GLY A 1 114 ? 13.625 3.516 6.284 1.00 86.19 114 GLY A O 1
ATOM 936 N N . PHE A 1 115 ? 11.683 2.620 5.606 1.00 89.56 115 PHE A N 1
ATOM 937 C CA . PHE A 1 115 ? 11.364 1.866 6.813 1.00 89.56 115 PHE A CA 1
ATOM 938 C C . PHE A 1 115 ? 10.945 0.437 6.447 1.00 89.56 115 PHE A C 1
ATOM 940 O O . PHE A 1 115 ? 10.392 0.221 5.361 1.00 89.56 115 PHE A O 1
ATOM 947 N N . PRO A 1 116 ? 11.223 -0.553 7.312 1.00 91.88 116 PRO A N 1
ATOM 948 C CA . PRO A 1 116 ? 10.864 -1.935 7.042 1.00 91.88 116 PRO A CA 1
ATOM 949 C C . PRO A 1 116 ? 9.343 -2.116 7.048 1.00 91.88 116 PRO A C 1
ATOM 951 O O . PRO A 1 116 ? 8.632 -1.526 7.861 1.00 91.88 116 PRO A O 1
ATOM 954 N N . VAL A 1 117 ? 8.843 -2.961 6.152 1.00 92.94 117 VAL A N 1
ATOM 955 C CA . VAL A 1 117 ? 7.427 -3.330 6.053 1.00 92.94 117 VAL A CA 1
ATOM 956 C C . VAL A 1 117 ? 7.284 -4.833 5.879 1.00 92.94 117 VAL A C 1
ATOM 958 O O . VAL A 1 117 ? 8.155 -5.486 5.317 1.00 92.94 117 VAL A O 1
ATOM 961 N N . LYS A 1 118 ? 6.152 -5.382 6.319 1.00 93.19 118 LYS A N 1
ATOM 962 C CA . LYS A 1 118 ? 5.762 -6.762 6.028 1.00 93.19 118 LYS A CA 1
ATOM 963 C C . LYS A 1 118 ? 4.465 -6.755 5.233 1.00 93.19 118 LYS A C 1
ATOM 965 O O . LYS A 1 118 ? 3.442 -6.264 5.708 1.00 93.19 118 LYS A O 1
ATOM 970 N N . TRP A 1 119 ? 4.509 -7.300 4.023 1.00 93.56 119 TRP A N 1
ATOM 971 C CA . TRP A 1 119 ? 3.320 -7.463 3.194 1.00 93.56 119 TRP A CA 1
ATOM 972 C C . TRP A 1 119 ? 2.523 -8.678 3.672 1.00 93.56 119 TRP A C 1
ATOM 974 O O . TRP A 1 119 ? 3.043 -9.788 3.707 1.00 93.56 119 TRP A O 1
ATOM 984 N N . HIS A 1 120 ? 1.263 -8.462 4.053 1.00 91.88 120 HIS A N 1
ATOM 985 C CA . HIS A 1 120 ? 0.352 -9.530 4.488 1.00 91.88 120 HIS A CA 1
ATOM 986 C C . HIS A 1 120 ? -0.664 -9.910 3.405 1.00 91.88 120 HIS A C 1
ATOM 988 O O . HIS A 1 120 ? -0.979 -11.084 3.225 1.00 91.88 120 HIS A O 1
ATOM 994 N N . ILE A 1 121 ? -1.167 -8.918 2.668 1.00 91.75 121 ILE A N 1
ATOM 995 C CA . ILE A 1 121 ? -2.184 -9.078 1.625 1.00 91.75 121 ILE A CA 1
ATOM 996 C C . ILE A 1 121 ? -1.649 -8.425 0.352 1.00 91.75 121 ILE A C 1
ATOM 998 O O . ILE A 1 121 ? -1.207 -7.276 0.381 1.00 91.75 121 ILE A O 1
ATOM 1002 N N . VAL A 1 122 ? -1.705 -9.149 -0.764 1.00 93.56 122 VAL A N 1
ATOM 1003 C CA . VAL A 1 122 ? -1.300 -8.664 -2.089 1.00 93.56 122 VAL A CA 1
ATOM 1004 C C . VAL A 1 122 ? -2.391 -9.032 -3.089 1.00 93.56 122 VAL A C 1
ATOM 1006 O O . VAL A 1 122 ? -2.458 -10.165 -3.575 1.00 93.56 122 VAL A O 1
ATOM 1009 N N . LYS A 1 123 ? -3.277 -8.069 -3.357 1.00 92.25 123 LYS A N 1
ATOM 1010 C CA . LYS A 1 123 ? -4.450 -8.196 -4.231 1.00 92.25 123 LYS A CA 1
ATOM 1011 C C . LYS A 1 123 ? -4.740 -6.867 -4.919 1.00 92.25 123 LYS A C 1
ATOM 1013 O O . LYS A 1 123 ? -4.580 -5.812 -4.305 1.00 92.25 123 LYS A O 1
ATOM 1018 N N . ASP A 1 124 ? -5.269 -6.938 -6.133 1.00 93.12 124 ASP A N 1
ATOM 1019 C CA . ASP A 1 124 ? -5.904 -5.786 -6.764 1.00 93.12 124 ASP A CA 1
ATOM 1020 C C . ASP A 1 124 ? -7.366 -5.704 -6.308 1.00 93.12 124 ASP A C 1
ATOM 1022 O O . ASP A 1 124 ? -8.128 -6.655 -6.457 1.00 93.12 124 ASP A O 1
ATOM 1026 N N . VAL A 1 125 ? -7.760 -4.566 -5.730 1.00 91.00 125 VAL A N 1
ATOM 1027 C CA . VAL A 1 125 ? -9.135 -4.309 -5.275 1.00 91.00 125 VAL A CA 1
ATOM 1028 C C . VAL A 1 125 ? -9.682 -3.101 -6.040 1.00 91.00 125 VAL A C 1
ATOM 1030 O O . VAL A 1 125 ? -9.105 -2.013 -5.950 1.00 91.00 125 VAL A O 1
ATOM 1033 N N . PRO A 1 126 ? -10.783 -3.240 -6.802 1.00 91.31 126 PRO A N 1
ATOM 1034 C CA . PRO A 1 126 ? -11.366 -2.124 -7.537 1.00 91.31 126 PRO A CA 1
ATOM 1035 C C . PRO A 1 126 ? -11.834 -0.994 -6.613 1.00 91.31 126 PRO A C 1
ATOM 1037 O O . PRO A 1 126 ? -12.583 -1.222 -5.663 1.00 91.31 126 PRO A O 1
ATOM 1040 N N . ASN A 1 127 ? -11.495 0.253 -6.955 1.00 86.19 127 ASN A N 1
ATOM 1041 C CA . ASN A 1 127 ? -11.906 1.428 -6.175 1.00 86.19 127 ASN A CA 1
ATOM 1042 C C . ASN A 1 127 ? -13.428 1.547 -6.007 1.00 86.19 127 ASN A C 1
ATOM 1044 O O . ASN A 1 127 ? -13.872 2.147 -5.037 1.00 86.19 127 ASN A O 1
ATOM 1048 N N . SER A 1 128 ? -14.240 0.998 -6.920 1.00 87.81 128 SER A N 1
ATOM 1049 C CA . SER A 1 128 ? -15.707 0.982 -6.799 1.00 87.81 128 SER A CA 1
ATOM 1050 C C . SER A 1 128 ? -16.193 0.331 -5.504 1.00 87.81 128 SER A C 1
ATOM 1052 O O . SER A 1 128 ? -17.189 0.787 -4.951 1.00 87.81 128 SER A O 1
ATOM 1054 N N . LEU A 1 129 ? -15.464 -0.666 -4.995 1.00 85.75 129 LEU A N 1
ATOM 1055 C CA . LEU A 1 129 ? -15.761 -1.328 -3.726 1.00 85.75 129 LEU A CA 1
ATOM 1056 C C . LEU A 1 129 ? -15.412 -0.458 -2.519 1.00 85.75 129 LEU A C 1
ATOM 1058 O O . LEU A 1 129 ? -15.907 -0.713 -1.437 1.00 85.75 129 LEU A O 1
ATOM 1062 N N . LEU A 1 130 ? -14.591 0.577 -2.690 1.00 82.25 130 LEU A N 1
ATOM 1063 C CA . LEU A 1 130 ? -14.124 1.440 -1.602 1.00 82.25 130 LEU A CA 1
ATOM 1064 C C . LEU A 1 130 ? -14.906 2.755 -1.507 1.00 82.25 130 LEU A C 1
ATOM 1066 O O . LEU A 1 130 ? -14.814 3.457 -0.507 1.00 82.25 130 LEU A O 1
ATOM 1070 N N . LYS A 1 131 ? -15.686 3.106 -2.538 1.00 78.75 131 LYS A N 1
ATOM 1071 C CA . LYS A 1 131 ? -16.381 4.404 -2.634 1.00 78.75 131 LYS A CA 1
ATOM 1072 C C . LYS A 1 131 ? -17.399 4.650 -1.519 1.00 78.75 131 LYS A C 1
ATOM 1074 O O . LYS A 1 131 ? -17.649 5.804 -1.196 1.00 78.75 131 LYS A O 1
ATOM 1079 N N . HIS A 1 132 ? -18.000 3.598 -0.970 1.00 74.19 132 HIS A N 1
ATOM 1080 C CA . HIS A 1 132 ? -19.034 3.722 0.059 1.00 74.19 132 HIS A CA 1
ATOM 1081 C C . HIS A 1 132 ? -18.466 3.927 1.470 1.00 74.19 132 HIS A C 1
ATOM 1083 O O . HIS A 1 132 ? -19.232 4.232 2.374 1.00 74.19 132 HIS A O 1
ATOM 1089 N N . ILE A 1 133 ? -17.149 3.781 1.660 1.00 72.88 133 ILE A N 1
ATOM 1090 C CA . ILE A 1 133 ? -16.505 4.110 2.931 1.00 72.88 133 ILE A CA 1
ATOM 1091 C C . ILE A 1 133 ? -16.295 5.629 2.964 1.00 72.88 133 ILE A C 1
ATOM 1093 O O . ILE A 1 133 ? -15.531 6.193 2.166 1.00 72.88 133 ILE A O 1
ATOM 1097 N N . THR A 1 134 ? -17.013 6.292 3.863 1.00 61.16 134 THR A N 1
ATOM 1098 C CA . THR A 1 134 ? -16.980 7.742 4.077 1.00 61.16 134 THR A CA 1
ATOM 1099 C C . THR A 1 134 ? -16.399 8.055 5.441 1.00 61.16 134 THR A C 1
ATOM 1101 O O . THR A 1 134 ? -16.933 7.562 6.428 1.00 61.16 134 THR A O 1
ATOM 1104 N N . LEU A 1 135 ? -15.388 8.931 5.464 1.00 60.34 135 LEU A N 1
ATOM 1105 C CA . LEU A 1 135 ? -14.710 9.357 6.685 1.00 60.34 135 LEU A CA 1
ATOM 1106 C C . LEU A 1 135 ? -15.553 10.373 7.453 1.00 60.34 135 LEU A C 1
ATOM 1108 O O . LEU A 1 135 ? -15.543 11.558 7.108 1.00 60.34 135 LEU A O 1
ATOM 1112 N N . GLU A 1 136 ? -16.261 9.922 8.495 1.00 49.81 136 GLU A N 1
ATOM 1113 C CA . GLU A 1 136 ? -17.120 10.779 9.336 1.00 49.81 136 GLU A CA 1
ATOM 1114 C C . GLU A 1 136 ? -16.294 11.896 9.999 1.00 49.81 136 GLU A C 1
ATOM 1116 O O . GLU A 1 136 ? -16.729 13.042 10.108 1.00 49.81 136 GLU A O 1
ATOM 1121 N N . ASN A 1 137 ? -15.030 11.605 10.319 1.00 52.31 137 ASN A N 1
ATOM 1122 C CA . ASN A 1 137 ? -14.080 12.554 10.906 1.00 52.31 137 ASN A CA 1
ATOM 1123 C C . ASN A 1 137 ? -13.370 13.462 9.878 1.00 52.31 137 ASN A C 1
ATOM 1125 O O . ASN A 1 137 ? -12.429 14.172 10.237 1.00 52.31 137 ASN A O 1
ATOM 1129 N N . ASN A 1 138 ? -13.759 13.437 8.595 1.00 51.66 138 ASN A N 1
ATOM 1130 C CA . ASN A 1 138 ? -13.085 14.201 7.539 1.00 51.66 138 ASN A CA 1
ATOM 1131 C C . ASN A 1 138 ? -14.036 14.740 6.462 1.00 51.66 138 ASN A C 1
ATOM 1133 O O . ASN A 1 138 ? -13.931 14.402 5.279 1.00 51.66 138 ASN A O 1
ATOM 1137 N N . GLU A 1 139 ? -14.970 15.592 6.888 1.00 54.06 139 GLU A N 1
ATOM 1138 C CA . GLU A 1 139 ? -15.898 16.315 6.003 1.00 54.06 139 GLU A CA 1
ATOM 1139 C C . GLU A 1 139 ? -16.723 15.388 5.080 1.00 54.06 139 GLU A C 1
ATOM 1141 O O . GLU A 1 139 ? -17.132 15.802 3.996 1.00 54.06 139 GLU A O 1
ATOM 1146 N N . ASN A 1 140 ? -16.942 14.123 5.468 1.00 53.62 140 ASN A N 1
ATOM 1147 C CA . ASN A 1 140 ? -17.579 13.086 4.644 1.00 53.62 140 ASN A CA 1
ATOM 1148 C C . ASN A 1 140 ? -16.878 12.817 3.295 1.00 53.62 140 ASN A C 1
ATOM 1150 O O . ASN A 1 140 ? -17.494 12.328 2.344 1.00 53.62 140 ASN A O 1
ATOM 1154 N N . LYS A 1 141 ? -15.579 13.118 3.173 1.00 54.69 141 LYS A N 1
ATOM 1155 C CA . LYS A 1 141 ? -14.798 12.793 1.970 1.00 54.69 141 LYS A CA 1
ATOM 1156 C C . LYS A 1 141 ? -14.537 11.283 1.899 1.00 54.69 141 LYS A C 1
ATOM 1158 O O . LYS A 1 141 ? -14.259 10.638 2.908 1.00 54.69 141 LYS A O 1
ATOM 1163 N N . HIS A 1 142 ? -14.591 10.717 0.689 1.00 51.38 142 HIS A N 1
ATOM 1164 C CA . HIS A 1 142 ? -14.354 9.286 0.458 1.00 51.38 142 HIS A CA 1
ATOM 1165 C C . HIS A 1 142 ? -12.998 8.821 1.010 1.00 51.38 142 HIS A C 1
ATOM 1167 O O . HIS A 1 142 ? -11.994 9.530 0.876 1.00 51.38 142 HIS A O 1
ATOM 1173 N N . VAL A 1 143 ? -12.947 7.585 1.524 1.00 55.03 143 VAL A N 1
ATOM 1174 C CA . VAL A 1 143 ? -11.735 6.949 2.081 1.00 55.03 143 VAL A CA 1
ATOM 1175 C C . VAL A 1 143 ? -10.533 6.984 1.129 1.00 55.03 143 VAL A C 1
ATOM 1177 O O . VAL A 1 143 ? -9.382 6.994 1.550 1.00 55.03 143 VAL A O 1
ATOM 1180 N N . THR A 1 144 ? -10.772 7.083 -0.182 1.00 50.00 144 THR A N 1
ATOM 1181 C CA . THR A 1 144 ? -9.713 7.189 -1.194 1.00 50.00 144 THR A CA 1
ATOM 1182 C C . THR A 1 144 ? -8.892 8.477 -1.102 1.00 50.00 144 THR A C 1
ATOM 1184 O O . THR A 1 144 ? -7.823 8.544 -1.715 1.00 50.00 144 THR A O 1
ATOM 1187 N N . ASN A 1 145 ? -9.384 9.478 -0.362 1.00 46.19 145 ASN A N 1
ATOM 1188 C CA . ASN A 1 145 ? -8.852 10.836 -0.330 1.00 46.19 145 ASN A CA 1
ATOM 1189 C C . ASN A 1 145 ? -8.277 11.259 1.033 1.00 46.19 145 ASN A C 1
ATOM 1191 O O . ASN A 1 145 ? -7.761 12.371 1.111 1.00 46.19 145 ASN A O 1
ATOM 1195 N N . ASN A 1 146 ? -8.313 10.427 2.086 1.00 50.59 146 ASN A N 1
ATOM 1196 C CA . ASN A 1 146 ? -7.852 10.853 3.413 1.00 50.59 146 ASN A CA 1
ATOM 1197 C C . ASN A 1 146 ? -7.160 9.778 4.266 1.00 50.59 146 ASN A C 1
ATOM 1199 O O . ASN A 1 146 ? -7.387 8.580 4.128 1.00 50.59 146 ASN A O 1
ATOM 1203 N N . ARG A 1 147 ? -6.235 10.256 5.112 1.00 57.53 147 ARG A N 1
ATOM 1204 C CA . ARG A 1 147 ? -5.305 9.482 5.947 1.00 57.53 147 ARG A CA 1
ATOM 1205 C C . ARG A 1 147 ? -5.780 9.438 7.398 1.00 57.53 147 ARG A C 1
ATOM 1207 O O . ARG A 1 147 ? -5.892 10.502 7.999 1.00 57.53 147 ARG A O 1
ATOM 1214 N N . ASP A 1 148 ? -5.793 8.217 7.933 1.00 48.38 148 ASP A N 1
ATOM 1215 C CA . ASP A 1 148 ? -5.873 7.838 9.351 1.00 48.38 148 ASP A CA 1
ATOM 1216 C C . ASP A 1 148 ? -7.249 8.054 9.986 1.00 48.38 148 ASP A C 1
ATOM 1218 O O . ASP A 1 148 ? -7.721 9.185 10.036 1.00 48.38 148 ASP A O 1
ATOM 1222 N N . THR A 1 149 ? -7.910 6.964 10.401 1.00 48.94 149 THR A N 1
ATOM 1223 C CA . THR A 1 149 ? -9.060 6.903 11.337 1.00 48.94 149 THR A CA 1
ATOM 1224 C C . THR A 1 149 ? -9.627 5.473 11.424 1.00 48.94 149 THR A C 1
ATOM 1226 O O . THR A 1 149 ? -9.360 4.633 10.561 1.00 48.94 149 THR A O 1
ATOM 1229 N N . GLN A 1 150 ? -10.406 5.203 12.485 1.00 49.50 150 GLN A N 1
ATOM 1230 C CA . GLN A 1 150 ? -11.091 3.940 12.848 1.00 49.50 150 GLN A CA 1
ATOM 1231 C C . GLN A 1 150 ? -11.741 3.157 11.687 1.00 49.50 150 GLN A C 1
ATOM 1233 O O . GLN A 1 150 ? -11.870 1.935 11.751 1.00 49.50 150 GLN A O 1
ATOM 1238 N N . GLU A 1 151 ? -12.106 3.824 10.597 1.00 58.88 151 GLU A N 1
ATOM 1239 C CA . GLU A 1 151 ? -12.725 3.226 9.408 1.00 58.88 151 GLU A CA 1
ATOM 1240 C C . GLU A 1 151 ? -11.780 2.361 8.562 1.00 58.88 151 GLU A C 1
ATOM 1242 O O . GLU A 1 151 ? -12.223 1.599 7.699 1.00 58.88 151 GLU A O 1
ATOM 1247 N N . GLY A 1 152 ? -10.473 2.396 8.840 1.00 65.25 152 GLY A N 1
ATOM 1248 C CA . GLY A 1 152 ? -9.508 1.482 8.230 1.00 65.25 152 GLY A CA 1
ATOM 1249 C C . GLY A 1 152 ? -9.823 -0.003 8.470 1.00 65.25 152 GLY A C 1
ATOM 1250 O O . GLY A 1 152 ? -9.419 -0.851 7.677 1.00 65.25 152 GLY A O 1
ATOM 1251 N N . GLN A 1 153 ? -10.581 -0.344 9.517 1.00 71.88 153 GLN A N 1
ATOM 1252 C CA . GLN A 1 153 ? -11.005 -1.729 9.758 1.00 71.88 153 GLN A CA 1
ATOM 1253 C C . GLN A 1 153 ? -12.012 -2.221 8.712 1.00 71.88 153 GLN A C 1
ATOM 1255 O O . GLN A 1 153 ? -11.925 -3.361 8.253 1.00 71.88 153 GLN A O 1
ATOM 1260 N N . GLN A 1 154 ? -12.938 -1.355 8.283 1.00 78.50 154 GLN A N 1
ATOM 1261 C CA . GLN A 1 154 ? -13.873 -1.687 7.205 1.00 78.50 154 GLN A CA 1
ATOM 1262 C C . GLN A 1 154 ? -13.115 -1.922 5.897 1.00 78.50 154 GLN A C 1
ATOM 1264 O O . GLN A 1 154 ? -13.411 -2.873 5.174 1.00 78.50 154 GLN A O 1
ATOM 1269 N N . LEU A 1 155 ? -12.080 -1.114 5.639 1.00 83.06 155 LEU A N 1
ATOM 1270 C CA . LEU A 1 155 ? -11.183 -1.308 4.504 1.00 83.06 155 LEU A CA 1
ATOM 1271 C C . LEU A 1 155 ? -10.550 -2.705 4.539 1.00 83.06 155 LEU A C 1
ATOM 1273 O O . LEU A 1 155 ? -10.623 -3.437 3.555 1.00 83.06 155 LEU A O 1
ATOM 1277 N N . LEU A 1 156 ? -9.980 -3.102 5.678 1.00 85.44 156 LEU A N 1
ATOM 1278 C CA . LEU A 1 156 ? -9.332 -4.404 5.822 1.00 85.44 156 LEU A CA 1
ATOM 1279 C C . LEU A 1 156 ? -10.303 -5.567 5.571 1.00 85.44 156 LEU A C 1
ATOM 1281 O O . LEU A 1 156 ? -9.952 -6.513 4.864 1.00 85.44 156 LEU A O 1
ATOM 1285 N N . LYS A 1 157 ? -11.540 -5.460 6.068 1.00 86.62 157 LYS A N 1
ATOM 1286 C CA . LYS A 1 157 ? -12.591 -6.447 5.803 1.00 86.62 157 LYS A CA 1
ATOM 1287 C C . LYS A 1 157 ? -12.885 -6.584 4.306 1.00 86.62 157 LYS A C 1
ATOM 1289 O O . LYS A 1 157 ? -12.875 -7.696 3.790 1.00 86.62 157 LYS A O 1
ATOM 1294 N N . ILE A 1 158 ? -13.044 -5.471 3.583 1.00 88.81 158 ILE A N 1
ATOM 1295 C CA . ILE A 1 158 ? -13.263 -5.502 2.125 1.00 88.81 158 ILE A CA 1
ATOM 1296 C C . ILE A 1 158 ? -12.089 -6.166 1.396 1.00 88.81 158 ILE A C 1
ATOM 1298 O O . ILE A 1 158 ? -12.302 -6.965 0.487 1.00 88.81 158 ILE A O 1
ATOM 1302 N N . PHE A 1 159 ? -10.847 -5.862 1.782 1.00 88.75 159 PHE A N 1
ATOM 1303 C CA . PHE A 1 159 ? -9.659 -6.475 1.173 1.00 88.75 159 PHE A CA 1
ATOM 1304 C C . PHE A 1 159 ? -9.593 -7.994 1.400 1.00 88.75 159 PHE A C 1
ATOM 1306 O O . PHE A 1 159 ? -9.142 -8.743 0.522 1.00 88.75 159 PHE A O 1
ATOM 1313 N N . MET A 1 160 ? -10.043 -8.458 2.566 1.00 89.00 160 MET A N 1
ATOM 1314 C CA . MET A 1 160 ? -10.091 -9.880 2.896 1.00 89.00 160 MET A CA 1
ATOM 1315 C C . MET A 1 160 ? -11.196 -10.608 2.134 1.00 89.00 160 MET A C 1
ATOM 1317 O O . MET A 1 160 ? -10.901 -11.604 1.469 1.00 89.00 160 MET A O 1
ATOM 1321 N N . ASP A 1 161 ? -12.409 -10.057 2.141 1.00 89.38 161 ASP A N 1
ATOM 1322 C CA . ASP A 1 161 ? -13.587 -10.638 1.487 1.00 89.38 161 ASP A CA 1
ATOM 1323 C C . ASP A 1 161 ? -13.477 -10.605 -0.047 1.00 89.38 161 ASP A C 1
ATOM 1325 O O . ASP A 1 161 ? -14.055 -11.440 -0.749 1.00 89.38 161 ASP A O 1
ATOM 1329 N N . HIS A 1 162 ? -12.713 -9.658 -0.602 1.00 91.06 162 HIS A N 1
ATOM 1330 C CA . HIS A 1 162 ? -12.525 -9.565 -2.042 1.00 91.06 162 HIS A CA 1
ATOM 1331 C C . HIS A 1 162 ? -11.680 -10.723 -2.593 1.00 91.06 162 HIS A C 1
ATOM 1333 O O . HIS A 1 162 ? -10.508 -10.921 -2.240 1.00 91.06 162 HIS A O 1
ATOM 1339 N N . VAL A 1 163 ? -12.263 -11.444 -3.550 1.00 89.06 163 VAL A N 1
ATOM 1340 C CA . VAL A 1 163 ? -11.565 -12.426 -4.380 1.00 89.06 163 VAL A CA 1
ATOM 1341 C C . VAL A 1 163 ? -10.994 -11.711 -5.599 1.00 89.06 163 VAL A C 1
ATOM 1343 O O . VAL A 1 163 ? -11.721 -11.405 -6.545 1.00 89.06 163 VAL A O 1
ATOM 1346 N N . SER A 1 164 ? -9.687 -11.452 -5.578 1.00 88.31 164 SER A N 1
ATOM 1347 C CA . SER A 1 164 ? -9.005 -10.911 -6.752 1.00 88.31 164 SER A CA 1
ATOM 1348 C C . SER A 1 164 ? -8.646 -12.015 -7.744 1.00 88.31 164 SER A C 1
ATOM 1350 O O . SER A 1 164 ? -8.247 -13.111 -7.353 1.00 88.31 164 SER A O 1
ATOM 1352 N N . LYS A 1 165 ? -8.748 -11.697 -9.038 1.00 84.81 165 LYS A N 1
ATOM 1353 C CA . LYS A 1 165 ? -8.285 -12.554 -10.140 1.00 84.81 165 LYS A CA 1
ATOM 1354 C C . LYS A 1 165 ? -6.844 -12.268 -10.558 1.00 84.81 165 LYS A C 1
ATOM 1356 O O . LYS A 1 165 ? -6.239 -13.119 -11.196 1.00 84.81 165 LYS A O 1
ATOM 1361 N N . GLN A 1 166 ? -6.345 -11.069 -10.259 1.00 87.12 166 GLN A N 1
ATOM 1362 C CA . GLN A 1 166 ? -5.026 -10.594 -10.670 1.00 87.12 166 GLN A CA 1
ATOM 1363 C C . GLN A 1 166 ? -4.376 -9.778 -9.550 1.00 87.12 166 GLN A C 1
ATOM 1365 O O . GLN A 1 166 ? -5.058 -9.156 -8.727 1.00 87.12 166 GLN A O 1
ATOM 1370 N N . CYS A 1 167 ? -3.055 -9.797 -9.482 1.00 91.50 167 CYS A N 1
ATOM 1371 C CA . CYS A 1 167 ? -2.299 -8.866 -8.659 1.00 91.50 167 CYS A CA 1
ATOM 1372 C C . CYS A 1 167 ? -0.894 -8.653 -9.219 1.00 91.50 167 CYS A C 1
ATOM 1374 O O . CYS A 1 167 ? -0.453 -9.339 -10.136 1.00 91.50 167 CYS A O 1
ATOM 1376 N N . ILE A 1 168 ? -0.146 -7.728 -8.616 1.00 92.25 168 ILE A N 1
ATOM 1377 C CA . ILE A 1 168 ? 1.236 -7.428 -9.022 1.00 92.25 168 ILE A CA 1
ATOM 1378 C C . ILE A 1 168 ? 2.173 -8.651 -9.026 1.00 92.25 168 ILE A C 1
ATOM 1380 O O . ILE A 1 168 ? 3.189 -8.634 -9.716 1.00 92.25 168 ILE A O 1
ATOM 1384 N N . LEU A 1 169 ? 1.843 -9.712 -8.280 1.00 91.25 169 LEU A N 1
ATOM 1385 C CA . LEU A 1 169 ? 2.636 -10.943 -8.261 1.00 91.25 169 LEU A CA 1
ATOM 1386 C C . LEU A 1 169 ? 2.565 -11.703 -9.594 1.00 91.25 169 LEU A C 1
ATOM 1388 O O . LEU A 1 169 ? 3.496 -12.435 -9.910 1.00 91.25 169 LEU A O 1
ATOM 1392 N N . ASP A 1 170 ? 1.505 -11.516 -10.386 1.00 91.50 170 ASP A N 1
ATOM 1393 C CA . ASP A 1 170 ? 1.387 -12.134 -11.713 1.00 91.50 170 ASP A CA 1
ATOM 1394 C C . ASP A 1 170 ? 2.387 -11.524 -12.714 1.00 91.50 170 ASP A C 1
ATOM 1396 O O . ASP A 1 170 ? 2.890 -12.220 -13.592 1.00 91.50 170 ASP A O 1
ATOM 1400 N N . ASP A 1 171 ? 2.754 -10.253 -12.515 1.00 92.81 171 ASP A N 1
ATOM 1401 C CA . ASP A 1 171 ? 3.715 -9.507 -13.339 1.00 92.81 171 ASP A CA 1
ATOM 1402 C C . ASP A 1 171 ? 5.109 -9.399 -12.679 1.00 92.81 171 ASP A C 1
ATOM 1404 O O . ASP A 1 171 ? 5.939 -8.579 -13.083 1.00 92.81 171 ASP A O 1
ATOM 1408 N N . PHE A 1 172 ? 5.395 -10.182 -11.632 1.00 90.25 172 PHE A N 1
ATOM 1409 C CA . PHE A 1 172 ? 6.573 -9.958 -10.783 1.00 90.25 172 PHE A CA 1
ATOM 1410 C C . PHE A 1 172 ? 7.898 -10.062 -11.555 1.00 90.25 172 PHE A C 1
ATOM 1412 O O . PHE A 1 172 ? 8.744 -9.1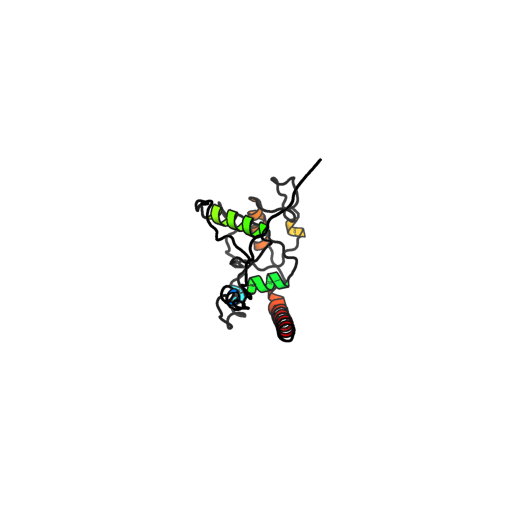67 -11.483 1.00 90.25 172 PHE A O 1
ATOM 1419 N N . GLU A 1 173 ? 8.061 -11.102 -12.379 1.00 90.38 173 GLU A N 1
ATOM 1420 C CA . GLU A 1 173 ? 9.279 -11.281 -13.181 1.00 90.38 173 GLU A CA 1
ATOM 1421 C C . GLU A 1 173 ? 9.458 -10.168 -14.226 1.00 90.38 173 GLU A C 1
ATOM 1423 O O . GLU A 1 173 ? 10.582 -9.722 -14.463 1.00 90.38 173 GLU A O 1
ATOM 1428 N N . PHE A 1 174 ? 8.368 -9.620 -14.777 1.00 94.06 174 PHE A N 1
ATOM 1429 C CA . PHE A 1 174 ? 8.449 -8.467 -15.679 1.00 94.06 174 PHE A CA 1
ATOM 1430 C C . PHE A 1 174 ? 9.102 -7.258 -14.990 1.00 94.06 174 PHE A C 1
ATOM 1432 O O . PHE A 1 174 ? 9.981 -6.603 -15.570 1.00 94.06 174 PHE A O 1
ATOM 1439 N N . TYR A 1 175 ? 8.704 -6.962 -13.750 1.00 92.62 175 TYR A N 1
ATOM 1440 C CA . TYR A 1 175 ? 9.257 -5.842 -12.986 1.00 92.62 175 TYR A CA 1
ATOM 1441 C C . TYR A 1 175 ? 10.703 -6.086 -12.553 1.00 92.62 175 TYR A C 1
ATOM 1443 O O . TYR A 1 175 ? 11.531 -5.172 -12.628 1.00 92.62 175 TYR A O 1
ATOM 1451 N N . LYS A 1 176 ? 11.041 -7.318 -12.178 1.00 89.62 176 LYS A N 1
ATOM 1452 C CA . LYS A 1 176 ? 12.409 -7.729 -11.849 1.00 89.62 176 LYS A CA 1
ATOM 1453 C C . LYS A 1 176 ? 13.359 -7.581 -13.038 1.00 89.62 176 LYS A C 1
ATOM 1455 O O . LYS A 1 176 ? 14.421 -6.964 -12.915 1.00 89.62 176 LYS A O 1
ATOM 1460 N N . ASP A 1 177 ? 12.948 -8.040 -14.216 1.00 93.19 177 ASP A N 1
ATOM 1461 C CA . ASP A 1 177 ? 13.721 -7.883 -15.447 1.00 93.19 177 ASP A CA 1
ATOM 1462 C C . ASP A 1 177 ? 13.874 -6.415 -15.844 1.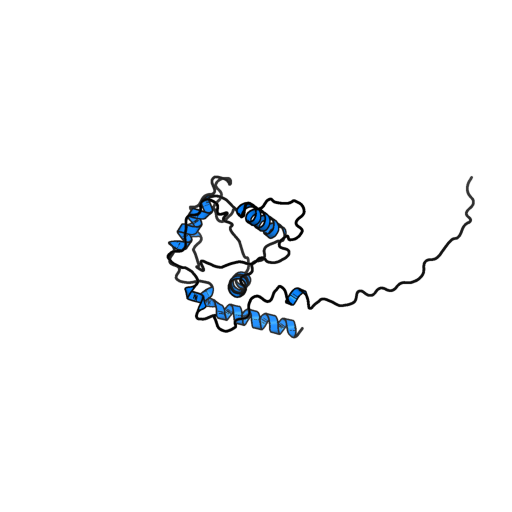00 93.19 177 ASP A C 1
ATOM 1464 O O . ASP A 1 177 ? 14.954 -5.958 -16.235 1.00 93.19 177 ASP A O 1
ATOM 1468 N N . ARG A 1 178 ? 12.794 -5.637 -15.725 1.00 91.75 178 ARG A N 1
ATOM 1469 C CA . ARG A 1 178 ? 12.828 -4.195 -15.977 1.00 91.75 178 ARG A CA 1
ATOM 1470 C C . ARG A 1 178 ? 13.803 -3.488 -15.038 1.00 91.75 178 ARG A C 1
ATOM 1472 O O . ARG A 1 178 ? 14.573 -2.646 -15.505 1.00 91.75 178 ARG A O 1
ATOM 1479 N N . GLN A 1 179 ? 13.815 -3.846 -13.754 1.00 89.56 179 GLN A N 1
ATOM 1480 C CA . GLN A 1 179 ? 14.755 -3.308 -12.774 1.00 89.56 179 GLN A CA 1
ATOM 1481 C C . GLN A 1 179 ? 16.203 -3.622 -13.163 1.00 89.56 179 GLN A C 1
ATOM 1483 O O . GLN A 1 179 ? 17.034 -2.710 -13.181 1.00 89.56 179 GLN A O 1
ATOM 1488 N N . LYS A 1 180 ? 16.495 -4.873 -13.538 1.00 91.38 180 LYS A N 1
ATOM 1489 C CA . LYS A 1 180 ? 17.830 -5.293 -13.984 1.00 91.38 180 LYS A CA 1
ATOM 1490 C C . LYS A 1 180 ? 18.304 -4.481 -15.193 1.00 91.38 180 LYS A C 1
ATOM 1492 O O . LYS A 1 180 ? 19.384 -3.896 -15.152 1.00 91.38 180 LYS A O 1
ATOM 1497 N N . ARG A 1 181 ? 17.458 -4.332 -16.221 1.00 93.00 181 ARG A N 1
ATOM 1498 C CA . ARG A 1 181 ? 17.772 -3.521 -17.415 1.00 93.00 181 ARG A CA 1
ATOM 1499 C C . ARG A 1 181 ? 18.067 -2.056 -17.079 1.00 93.00 181 ARG A C 1
ATOM 1501 O O . ARG A 1 181 ? 18.949 -1.455 -17.687 1.00 93.00 181 ARG A O 1
ATOM 1508 N N . ILE A 1 182 ? 17.328 -1.457 -16.142 1.00 90.06 182 ILE A N 1
ATOM 1509 C CA . ILE A 1 182 ? 17.554 -0.064 -15.719 1.00 90.06 182 ILE A CA 1
ATOM 1510 C C . ILE A 1 182 ? 18.894 0.071 -14.982 1.00 90.06 182 ILE A C 1
ATOM 1512 O O . ILE A 1 182 ? 19.621 1.033 -15.222 1.00 90.06 182 ILE A O 1
ATOM 1516 N N . GLN A 1 183 ? 19.237 -0.881 -14.111 1.00 87.38 183 GLN A N 1
ATOM 1517 C CA . GLN A 1 183 ? 20.503 -0.876 -13.371 1.00 87.38 183 GLN A CA 1
ATOM 1518 C C . GLN A 1 183 ? 21.712 -1.055 -14.297 1.00 87.38 183 GLN A C 1
ATOM 1520 O O . GLN A 1 183 ? 22.667 -0.291 -14.202 1.00 87.38 183 GLN A O 1
ATOM 1525 N N . GLU A 1 184 ? 21.646 -1.993 -15.243 1.00 92.19 184 GLU A N 1
ATOM 1526 C CA . GLU A 1 184 ? 22.712 -2.214 -16.230 1.00 92.19 184 GLU A CA 1
ATOM 1527 C C . GLU A 1 184 ? 22.962 -0.982 -17.106 1.00 92.19 184 GLU A C 1
ATOM 1529 O O . GLU A 1 184 ? 24.106 -0.682 -17.434 1.00 92.19 184 GLU A O 1
ATOM 1534 N N . LYS A 1 185 ? 21.905 -0.245 -17.473 1.00 92.06 185 LYS A N 1
ATOM 1535 C CA . LYS A 1 185 ? 22.043 1.015 -18.215 1.00 92.06 185 LYS A CA 1
ATOM 1536 C C . LYS A 1 185 ? 22.726 2.103 -17.388 1.00 92.06 185 LYS A C 1
ATOM 1538 O O . LYS A 1 185 ? 23.544 2.825 -17.940 1.00 92.06 185 LYS A O 1
ATOM 1543 N N . LYS A 1 186 ? 22.417 2.202 -16.090 1.00 88.69 186 LYS A N 1
ATOM 1544 C CA . LYS A 1 186 ? 23.063 3.164 -15.182 1.00 88.69 186 LYS A CA 1
ATOM 1545 C C . LYS A 1 186 ? 24.535 2.844 -14.933 1.00 88.69 186 LYS A C 1
ATOM 1547 O O . LYS A 1 186 ? 25.321 3.763 -14.817 1.00 88.69 186 LYS A O 1
ATOM 1552 N N . ALA A 1 187 ? 24.900 1.565 -14.855 1.00 86.19 187 ALA A N 1
ATOM 1553 C CA . ALA A 1 187 ? 26.283 1.146 -14.612 1.00 86.19 187 ALA A CA 1
ATOM 1554 C C . ALA A 1 187 ? 27.212 1.327 -15.829 1.00 86.19 187 ALA A C 1
ATOM 1556 O O . ALA A 1 187 ? 28.426 1.227 -15.692 1.00 86.19 187 ALA A O 1
ATOM 1557 N N . LYS A 1 188 ? 26.643 1.530 -17.024 1.00 83.06 188 LYS A N 1
ATOM 1558 C CA . LYS A 1 188 ? 27.378 1.763 -18.278 1.00 83.06 188 LYS A CA 1
ATOM 1559 C C . LYS A 1 188 ? 27.530 3.252 -18.625 1.00 83.06 188 LYS A C 1
ATOM 1561 O O . LYS A 1 188 ? 28.107 3.550 -19.668 1.00 83.06 188 LYS A O 1
ATOM 1566 N N . GLN A 1 189 ? 26.962 4.146 -17.815 1.00 61.59 189 GLN A N 1
ATOM 1567 C CA . GLN A 1 189 ? 27.079 5.604 -17.929 1.00 61.59 189 GLN A CA 1
ATOM 1568 C C . GLN A 1 189 ? 28.096 6.110 -16.914 1.00 61.59 189 GLN A C 1
ATOM 1570 O O . GLN A 1 189 ? 28.825 7.056 -17.275 1.00 61.59 189 GLN A O 1
#

Sequence (189 aa):
MVVDNRFKPRGRGNSFYGYGNENMDGLNELNKGPRDKASLISDREQYNCKDFPVTYTDAKIFIIKSYSKDDVHKSINYNIWANTPNGNKKLDVAYLEAQQKNVEYWQQDKWIGGFPVKWHIVKDVPNSLLKHITLENNENKHVTNNRDTQEGQQLLKIFMDHVSKQCILDDFEFYKDRQKRIQEKKAKQ